Protein AF-A0A087TXA0-F1 (afdb_monomer_lite)

Sequence (246 aa):
MKVLKRVMVFAGYVLLCFERTVATDIPCPDNRTASCIQSLATFITLSKPPFVPEEELDRLCSEAEAGQSCSSDFLRYSSCITSEEKLRISLQISRSQALSQLLCKEGNYARDPNFRKEYLMYIPCLEKQLDKIRNCYLYSKMPEDPEFEVLRNFSGSNEQTYTAACCPVSKYISCSKDLIGSKCSGDSANIVYKVLMKASGRQLYDFCTDVDSTFPSVSTSCVSSAQHIVYSFAVIIALYFFTFLF

Secondary structure (DSSP, 8-state):
----S--SS-SSSSSS---S------PPPPGGGHHHHHHHHHHHHTTS-----HHHHHHHHHHHHHHHHHHHHHHHH-TTS-HHHHHHHHHHHHHHHHHHHHHT--GGG-SSTTHHHHHHHHHHHHGGGHHHHHHHHHHHT--SSHHHHHHHH-SS--HHHHHHHHHHHHHHHHHHHHHHHHHT-HHHHHHHHHHHHHHT-HHHHHHHHHHHHH-HHHHHHHHGGGTHHHHHHHHHHHHHHHHH--

pLDDT: mean 74.96, std 17.71, range [32.41, 95.0]

Organism: Stegodyphus mimosarum (NCBI:txid407821)

Foldseek 3Di:
DPDDDDDDPDPPPPPPPPDDDPPPPPPFDDPPCPVQVVLLVLLLVLLALDLDAPVSLVVSLVSNVSNLVSLVVCLVPPPPDDPLRSVLSVQSSQLSVLSSLQANDADPSHPDRCLNVLSNVQSVQVVVCVVVLVVQLVVLVPDPQLLSQLVVVPPDDDPVSLLVRQLSLVSSLVSQLVVCCVRGHNSVSVSSNSSSCSSNGPSSVVSNVVVCVVPVVSVVVSPCPVPVVVVVVVVVVVVVVVVVVD

Radius of gyration: 27.6 Å; chains: 1; bounding box: 50×65×108 Å

Structure (mmCIF, N/CA/C/O backbone):
data_AF-A0A087TXA0-F1
#
_entry.id   AF-A0A087TXA0-F1
#
loop_
_atom_site.group_PDB
_atom_site.id
_atom_site.type_symbol
_atom_site.label_atom_id
_atom_site.label_alt_id
_atom_site.label_comp_id
_atom_site.label_asym_id
_atom_site.label_entity_id
_atom_site.label_seq_id
_atom_site.pdbx_PDB_ins_code
_atom_site.Cartn_x
_atom_site.Cartn_y
_atom_site.Cartn_z
_atom_site.occupancy
_atom_site.B_iso_or_equiv
_atom_site.auth_seq_id
_atom_site.auth_comp_id
_atom_site.auth_asym_id
_atom_site.auth_atom_id
_atom_site.pdbx_PDB_model_num
ATOM 1 N N . MET A 1 1 ? 23.988 45.726 -61.871 1.00 39.62 1 MET A N 1
ATOM 2 C CA . MET A 1 1 ? 24.578 44.554 -62.560 1.00 39.62 1 MET A CA 1
ATOM 3 C C . MET A 1 1 ? 25.724 43.984 -61.735 1.00 39.62 1 MET A C 1
ATOM 5 O O . MET A 1 1 ? 26.832 44.486 -61.836 1.00 39.62 1 MET A O 1
ATOM 9 N N . LYS A 1 2 ? 25.447 42.989 -60.887 1.00 36.78 2 LYS A N 1
ATOM 10 C CA . LYS A 1 2 ? 26.423 42.048 -60.296 1.00 36.78 2 LYS A CA 1
ATOM 11 C C . LYS A 1 2 ? 25.625 40.893 -59.672 1.00 36.78 2 LYS A C 1
ATOM 13 O O . LYS A 1 2 ? 25.566 40.707 -58.467 1.00 36.78 2 LYS A O 1
ATOM 18 N N . VAL A 1 3 ? 24.931 40.178 -60.549 1.00 38.19 3 VAL A N 1
ATOM 19 C CA . VAL A 1 3 ? 24.359 38.844 -60.335 1.00 38.19 3 VAL A CA 1
ATOM 20 C C . VAL A 1 3 ? 24.915 38.016 -61.498 1.00 38.19 3 VAL A C 1
ATOM 22 O O . VAL A 1 3 ? 25.060 38.567 -62.585 1.00 38.19 3 VAL A O 1
ATOM 25 N N . LEU A 1 4 ? 25.246 36.746 -61.260 1.00 41.28 4 LEU A N 1
ATOM 26 C CA . LEU A 1 4 ? 26.041 35.821 -62.094 1.00 41.28 4 LEU A CA 1
ATOM 27 C C . LEU A 1 4 ? 27.559 35.840 -61.853 1.00 41.28 4 LEU A C 1
ATOM 29 O O . LEU A 1 4 ? 28.323 36.457 -62.589 1.00 41.28 4 LEU A O 1
ATOM 33 N N . LYS A 1 5 ? 27.987 35.063 -60.852 1.00 38.47 5 LYS A N 1
ATOM 34 C CA . LYS A 1 5 ? 29.040 34.028 -60.954 1.00 38.47 5 LYS A CA 1
ATOM 35 C C . LYS A 1 5 ? 29.332 33.501 -59.550 1.00 38.47 5 LYS A C 1
ATOM 37 O O . LYS A 1 5 ? 30.177 34.053 -58.858 1.00 38.47 5 LYS A O 1
ATOM 42 N N . ARG A 1 6 ? 28.577 32.483 -59.131 1.00 35.03 6 ARG A N 1
ATOM 43 C CA . ARG A 1 6 ? 28.880 31.513 -58.054 1.00 35.03 6 ARG A CA 1
ATOM 44 C C . ARG A 1 6 ? 27.715 30.517 -57.979 1.00 35.03 6 ARG A C 1
ATOM 46 O O . ARG A 1 6 ? 27.017 30.394 -56.985 1.00 35.03 6 ARG A O 1
ATOM 53 N N . VAL A 1 7 ? 27.459 29.875 -59.114 1.00 40.75 7 VAL A N 1
ATOM 54 C CA . VAL A 1 7 ? 26.697 28.629 -59.212 1.00 40.75 7 VAL A CA 1
ATOM 55 C C . VAL A 1 7 ? 27.700 27.637 -59.786 1.00 40.75 7 VAL A C 1
ATOM 57 O O . VAL A 1 7 ? 28.389 27.982 -60.744 1.00 40.75 7 VAL A O 1
ATOM 60 N N . MET A 1 8 ? 27.768 26.451 -59.186 1.00 40.34 8 MET A N 1
ATOM 61 C CA . MET A 1 8 ? 28.767 25.381 -59.340 1.00 40.34 8 MET A CA 1
ATOM 62 C C . MET A 1 8 ? 29.905 25.428 -58.317 1.00 40.34 8 MET A C 1
ATOM 64 O O . MET A 1 8 ? 30.538 26.453 -58.101 1.00 40.34 8 MET A O 1
ATOM 68 N N . VAL A 1 9 ? 30.156 24.250 -57.742 1.00 40.53 9 VAL A N 1
ATOM 69 C CA . VAL A 1 9 ? 31.042 23.930 -56.612 1.00 40.53 9 VAL A CA 1
ATOM 70 C C . VAL A 1 9 ? 30.416 24.188 -55.239 1.00 40.53 9 VAL A C 1
ATOM 72 O O . VAL A 1 9 ? 30.847 25.069 -54.521 1.00 40.53 9 VAL A O 1
ATOM 75 N N . PHE A 1 10 ? 29.381 23.419 -54.886 1.00 32.41 10 PHE A N 1
ATOM 76 C CA . PHE A 1 10 ? 29.253 22.764 -53.564 1.00 32.41 10 PHE A CA 1
ATOM 77 C C . PHE A 1 10 ? 28.184 21.645 -53.601 1.00 32.41 10 PHE A C 1
ATOM 79 O O . PHE A 1 10 ? 27.501 21.363 -52.626 1.00 32.41 10 PHE A O 1
ATOM 86 N N . ALA A 1 11 ? 28.051 20.961 -54.745 1.00 36.56 11 ALA A N 1
ATOM 87 C CA . ALA A 1 11 ? 27.206 19.772 -54.910 1.00 36.56 11 ALA A CA 1
ATOM 88 C C . ALA A 1 11 ? 27.979 18.475 -54.578 1.00 36.56 11 ALA A C 1
ATOM 90 O O . ALA A 1 11 ? 27.899 17.494 -55.306 1.00 36.56 11 ALA A O 1
ATOM 91 N N . GLY A 1 12 ? 28.786 18.487 -53.512 1.00 33.03 12 GLY A N 1
ATOM 92 C CA . GLY A 1 12 ? 29.733 17.401 -53.225 1.00 33.03 12 GLY A CA 1
ATOM 93 C C . GLY A 1 12 ? 30.130 17.249 -51.758 1.00 33.03 12 GLY A C 1
ATOM 94 O O . GLY A 1 12 ? 31.220 16.770 -51.489 1.00 33.03 12 GLY A O 1
ATOM 95 N N . TYR A 1 13 ? 29.278 17.670 -50.818 1.00 33.88 13 TYR A N 1
ATOM 96 C CA . TYR A 1 13 ? 29.516 17.517 -49.371 1.00 33.88 13 TYR A CA 1
ATOM 97 C C . TYR A 1 13 ? 28.270 17.039 -48.603 1.00 33.88 13 TYR A C 1
ATOM 99 O O . TYR A 1 13 ? 28.089 17.351 -47.433 1.00 33.88 13 TYR A O 1
ATOM 107 N N . VAL A 1 14 ? 27.392 16.272 -49.261 1.00 39.41 14 VAL A N 1
ATOM 108 C CA . VAL A 1 14 ? 26.195 15.674 -48.626 1.00 39.41 14 VAL A CA 1
ATOM 109 C C . VAL A 1 14 ? 26.219 14.137 -48.682 1.00 39.41 14 VAL A C 1
ATOM 111 O O . VAL A 1 14 ? 25.256 13.489 -48.303 1.00 39.41 14 VAL A O 1
ATOM 114 N N . LEU A 1 15 ? 27.324 13.512 -49.111 1.00 45.31 15 LEU A N 1
ATOM 115 C CA . LEU A 1 15 ? 27.331 12.067 -49.391 1.00 45.31 15 LEU A CA 1
ATOM 116 C C . LEU A 1 15 ? 28.359 11.201 -48.658 1.00 45.31 15 LEU A C 1
ATOM 118 O O . LEU A 1 15 ? 28.385 10.007 -48.918 1.00 45.31 15 LEU A O 1
ATOM 122 N N . LEU A 1 16 ? 29.150 11.714 -47.712 1.00 41.34 16 LEU A N 1
ATOM 123 C CA . LEU A 1 16 ? 30.094 10.868 -46.964 1.00 41.34 16 LEU A CA 1
ATOM 124 C C . LEU A 1 16 ? 30.264 11.327 -45.511 1.00 41.34 16 LEU A C 1
ATOM 126 O O . LEU A 1 16 ? 31.269 11.923 -45.155 1.00 41.34 16 LEU A O 1
ATOM 130 N N . CYS A 1 17 ? 29.255 11.025 -44.695 1.00 36.03 17 CYS A N 1
ATOM 131 C CA . CYS A 1 17 ? 29.393 10.620 -43.289 1.00 36.03 17 CYS A CA 1
ATOM 132 C C . CYS A 1 17 ? 28.228 9.666 -42.971 1.00 36.03 17 CYS A C 1
ATOM 134 O O . CYS A 1 17 ? 27.431 9.876 -42.063 1.00 36.03 17 CYS A O 1
ATOM 136 N N . PHE A 1 18 ? 28.093 8.635 -43.805 1.00 41.41 18 PHE A N 1
ATOM 137 C CA . PHE A 1 18 ? 27.296 7.451 -43.517 1.00 41.41 18 PHE A CA 1
ATOM 138 C C . PHE A 1 18 ? 28.267 6.425 -42.931 1.00 41.41 18 PHE A C 1
ATOM 140 O O . PHE A 1 18 ? 28.804 5.611 -43.664 1.00 41.41 18 PHE A O 1
ATOM 147 N N . GLU A 1 19 ? 28.568 6.529 -41.636 1.00 37.72 19 GLU A N 1
ATOM 148 C CA . GLU A 1 19 ? 28.995 5.390 -40.818 1.00 37.72 19 GLU A CA 1
ATOM 149 C C . GLU A 1 19 ? 28.996 5.753 -39.324 1.00 37.72 19 GLU A C 1
ATOM 151 O O . GLU A 1 19 ? 29.811 6.539 -38.856 1.00 37.72 19 GLU A O 1
ATOM 156 N N . ARG A 1 20 ? 28.062 5.106 -38.606 1.00 42.56 20 ARG A N 1
ATOM 157 C CA . ARG A 1 20 ? 28.076 4.756 -37.170 1.00 42.56 20 ARG A CA 1
ATOM 158 C C . ARG A 1 20 ? 28.229 5.946 -36.210 1.00 42.56 20 ARG A C 1
ATOM 160 O O . ARG A 1 20 ? 29.325 6.376 -35.900 1.00 42.56 20 ARG A O 1
ATOM 167 N N . THR A 1 21 ? 27.147 6.460 -35.638 1.00 37.53 21 THR A N 1
ATOM 168 C CA . THR A 1 21 ? 26.384 5.752 -34.601 1.00 37.53 21 THR A CA 1
ATOM 169 C C . THR A 1 21 ? 24.884 5.918 -34.809 1.00 37.53 21 THR A C 1
ATOM 171 O O . THR A 1 21 ? 24.283 6.897 -34.374 1.00 37.53 21 THR A O 1
ATOM 174 N N . VAL A 1 22 ? 24.262 4.915 -35.430 1.00 40.19 22 VAL A N 1
ATOM 175 C CA . VAL A 1 22 ? 22.845 4.647 -35.191 1.00 40.19 22 VAL A CA 1
ATOM 176 C C . VAL A 1 22 ? 22.780 4.183 -33.740 1.00 40.19 22 VAL A C 1
ATOM 178 O O . VAL A 1 22 ? 23.079 3.028 -33.439 1.00 40.19 22 VAL A O 1
ATOM 181 N N . ALA A 1 23 ? 22.466 5.105 -32.827 1.00 38.94 23 ALA A N 1
ATOM 182 C CA . ALA A 1 23 ? 21.704 4.719 -31.656 1.00 38.94 23 ALA A CA 1
ATOM 183 C C . ALA A 1 23 ? 20.501 3.982 -32.234 1.00 38.94 23 ALA A C 1
ATOM 185 O O . ALA A 1 23 ? 19.728 4.556 -32.999 1.00 38.94 23 ALA A O 1
ATOM 186 N N . THR A 1 24 ? 20.448 2.671 -32.030 1.00 38.09 24 THR A N 1
ATOM 187 C CA . THR A 1 24 ? 19.257 1.909 -32.354 1.00 38.09 24 THR A CA 1
ATOM 188 C C . THR A 1 24 ? 18.150 2.540 -31.527 1.00 38.09 24 THR A C 1
ATOM 190 O O . THR A 1 24 ? 18.086 2.299 -30.323 1.00 38.09 24 THR A O 1
ATOM 193 N N . ASP A 1 25 ? 17.337 3.393 -32.148 1.00 46.00 25 ASP A N 1
ATOM 194 C CA . ASP A 1 25 ? 15.991 3.681 -31.683 1.00 46.00 25 ASP A CA 1
ATOM 195 C C . ASP A 1 25 ? 15.318 2.317 -31.616 1.00 46.00 25 ASP A C 1
ATOM 197 O O . ASP A 1 25 ? 14.889 1.770 -32.631 1.00 46.00 25 ASP A O 1
ATOM 201 N N . ILE A 1 26 ? 15.354 1.689 -30.441 1.00 49.62 26 ILE A N 1
ATOM 202 C CA . ILE A 1 26 ? 14.584 0.484 -30.200 1.00 49.62 26 ILE A CA 1
ATOM 203 C C . ILE A 1 26 ? 13.146 0.989 -30.117 1.00 49.62 26 ILE A C 1
ATOM 205 O O . ILE A 1 26 ? 12.830 1.707 -29.165 1.00 49.62 26 ILE A O 1
ATOM 209 N N . PRO A 1 27 ? 12.285 0.702 -31.108 1.00 53.59 27 PRO A N 1
ATOM 210 C CA . PRO A 1 27 ? 10.928 1.200 -31.068 1.00 53.59 27 PRO A CA 1
ATOM 211 C C . PRO A 1 27 ? 10.236 0.573 -29.860 1.00 53.59 27 PRO A C 1
ATOM 213 O O . PRO A 1 27 ? 10.200 -0.650 -29.700 1.00 53.59 27 PRO A O 1
ATOM 216 N N . CYS A 1 28 ? 9.720 1.430 -28.986 1.00 59.78 28 CYS A N 1
ATOM 217 C CA . CYS A 1 28 ? 8.864 1.024 -27.882 1.00 59.78 28 CYS A CA 1
ATOM 218 C C . CYS A 1 28 ? 7.642 0.272 -28.426 1.00 59.78 28 CYS A C 1
ATOM 220 O O . CYS A 1 28 ? 7.290 0.470 -29.591 1.00 59.78 28 CYS A O 1
ATOM 222 N N . PRO A 1 29 ? 7.009 -0.602 -27.624 1.00 54.12 29 PRO A N 1
ATOM 223 C CA . PRO A 1 29 ? 5.991 -1.521 -28.115 1.00 54.12 29 PRO A CA 1
ATOM 224 C C . PRO A 1 29 ? 4.933 -0.849 -29.006 1.00 54.12 29 PRO A C 1
ATOM 226 O O . PRO A 1 29 ? 4.308 0.137 -28.621 1.00 54.12 29 PRO A O 1
ATOM 229 N N . ASP A 1 30 ? 4.766 -1.433 -30.196 1.00 58.69 30 ASP A N 1
ATOM 230 C CA . ASP A 1 30 ? 3.682 -1.233 -31.165 1.00 58.69 30 ASP A CA 1
ATOM 231 C C . ASP A 1 30 ? 2.296 -1.437 -30.503 1.00 58.69 30 ASP A C 1
ATOM 233 O O . ASP A 1 30 ? 2.181 -2.092 -29.468 1.00 58.69 30 ASP A O 1
ATOM 237 N N . ASN A 1 31 ? 1.233 -0.937 -31.141 1.00 52.12 31 ASN A N 1
ATOM 238 C CA . ASN A 1 31 ? -0.198 -0.923 -30.771 1.00 52.12 31 ASN A CA 1
ATOM 239 C C . ASN A 1 31 ? -0.787 -2.266 -30.245 1.00 52.12 31 ASN A C 1
ATOM 241 O O . ASN A 1 31 ? -1.909 -2.327 -29.750 1.00 52.12 31 ASN A O 1
ATOM 245 N N . ARG A 1 32 ? -0.040 -3.374 -30.296 1.00 52.25 32 ARG A N 1
ATOM 246 C CA . ARG A 1 32 ? -0.465 -4.721 -29.879 1.00 52.25 32 ARG A CA 1
ATOM 247 C C . ARG A 1 32 ? -0.661 -4.926 -28.372 1.00 52.25 32 ARG A C 1
ATOM 249 O O . ARG A 1 32 ? -1.111 -6.001 -27.988 1.00 52.25 32 ARG A O 1
ATOM 256 N N . THR A 1 33 ? -0.390 -3.940 -27.519 1.00 62.03 33 THR A N 1
ATOM 257 C CA . THR A 1 33 ? -0.561 -4.073 -26.058 1.00 62.03 33 THR A CA 1
ATOM 258 C C . THR A 1 33 ? -1.142 -2.833 -25.377 1.00 62.03 33 THR A C 1
ATOM 260 O O . THR A 1 33 ? -0.959 -2.656 -24.175 1.00 62.03 33 THR A O 1
ATOM 263 N N . ALA A 1 34 ? -1.902 -1.991 -26.088 1.00 70.12 34 ALA A N 1
ATOM 264 C CA . ALA A 1 34 ? -2.611 -0.869 -25.457 1.00 70.12 34 ALA A CA 1
ATOM 265 C C . ALA A 1 34 ? -3.530 -1.336 -24.307 1.00 70.12 34 ALA A C 1
ATOM 267 O O . ALA A 1 34 ? -3.512 -0.751 -23.226 1.00 70.12 34 ALA A O 1
ATOM 268 N N . SER A 1 35 ? -4.245 -2.452 -24.498 1.00 74.75 35 SER A N 1
ATOM 269 C CA . SER A 1 35 ? -5.069 -3.086 -23.459 1.00 74.75 35 SER A CA 1
ATOM 270 C C . SER A 1 35 ? -4.241 -3.632 -22.290 1.00 74.75 35 SER A C 1
ATOM 272 O O . SER A 1 35 ? -4.598 -3.422 -21.140 1.00 74.75 35 SER A O 1
ATOM 274 N N . CYS A 1 36 ? -3.098 -4.266 -22.563 1.00 80.56 36 CYS A N 1
ATOM 275 C CA . CYS A 1 36 ? -2.169 -4.765 -21.540 1.00 80.56 36 CYS A CA 1
ATOM 276 C C . CYS A 1 36 ? -1.652 -3.610 -20.665 1.00 80.56 36 CYS A C 1
ATOM 278 O O . CYS A 1 36 ? -1.729 -3.672 -19.440 1.00 80.56 36 CYS A O 1
ATOM 280 N N . ILE A 1 37 ? -1.176 -2.527 -21.290 1.00 79.44 37 ILE A N 1
ATOM 281 C CA . ILE A 1 37 ? -0.684 -1.331 -20.592 1.00 79.44 37 ILE A CA 1
ATOM 282 C C . ILE A 1 37 ? -1.809 -0.695 -19.771 1.00 79.44 37 ILE A C 1
ATOM 284 O O . ILE A 1 37 ? -1.577 -0.270 -18.642 1.00 79.44 37 ILE A O 1
ATOM 288 N N . GLN A 1 38 ? -3.033 -0.668 -20.298 1.00 84.69 38 GLN A N 1
ATOM 289 C CA . GLN A 1 38 ? -4.198 -0.147 -19.591 1.00 84.69 38 GLN A CA 1
ATOM 290 C C . GLN A 1 38 ? -4.576 -0.994 -18.365 1.00 84.69 38 GLN A C 1
ATOM 292 O O . GLN A 1 38 ? -4.786 -0.437 -17.283 1.00 84.69 38 GLN A O 1
ATOM 297 N N . SER A 1 39 ? -4.620 -2.322 -18.494 1.00 85.44 39 SER A N 1
ATOM 298 C CA . SER A 1 39 ? -4.858 -3.215 -17.355 1.00 85.44 39 SER A CA 1
ATOM 299 C C . SER A 1 39 ? -3.712 -3.132 -16.342 1.00 85.44 39 SER A C 1
ATOM 301 O O . SER A 1 39 ? -3.963 -3.114 -15.141 1.00 85.44 39 SER A O 1
ATOM 303 N N . LEU A 1 40 ? -2.457 -2.984 -16.786 1.00 86.12 40 LEU A N 1
ATOM 304 C CA . LEU A 1 40 ? -1.312 -2.752 -15.899 1.00 86.12 40 LEU A CA 1
ATOM 305 C C . LEU A 1 40 ? -1.424 -1.417 -15.151 1.00 86.12 40 LEU A C 1
ATOM 307 O O . LEU A 1 40 ? -1.183 -1.379 -13.949 1.00 86.12 40 LEU A O 1
ATOM 311 N N . ALA A 1 41 ? -1.818 -0.332 -15.819 1.00 86.50 41 ALA A N 1
ATOM 312 C CA . ALA A 1 41 ? -2.030 0.967 -15.179 1.00 86.50 41 ALA A CA 1
ATOM 313 C C . ALA A 1 41 ? -3.168 0.911 -14.145 1.00 86.50 41 ALA A C 1
ATOM 315 O O . ALA A 1 41 ? -3.042 1.436 -13.035 1.00 86.50 41 ALA A O 1
ATOM 316 N N . THR A 1 42 ? -4.258 0.213 -14.475 1.00 87.25 42 THR A N 1
ATOM 317 C CA . THR A 1 42 ? -5.365 -0.024 -13.538 1.00 87.25 42 THR A CA 1
ATOM 318 C C . THR A 1 42 ? -4.895 -0.847 -12.345 1.00 87.25 42 THR A C 1
ATOM 320 O O . THR A 1 42 ? -5.135 -0.468 -11.203 1.00 87.25 42 THR A O 1
ATOM 323 N N . PHE A 1 43 ? -4.134 -1.912 -12.587 1.00 88.12 43 PHE A N 1
ATOM 324 C CA . PHE A 1 43 ? -3.548 -2.723 -11.531 1.00 88.12 43 PHE A CA 1
ATOM 325 C C . PHE A 1 43 ? -2.612 -1.913 -10.630 1.00 88.12 43 PHE A C 1
ATOM 327 O O . PHE A 1 43 ? -2.746 -1.976 -9.416 1.00 88.12 43 PHE A O 1
ATOM 334 N N . ILE A 1 44 ? -1.740 -1.075 -11.198 1.00 87.56 44 ILE A N 1
ATOM 335 C CA . ILE A 1 44 ? -0.863 -0.164 -10.445 1.00 87.56 44 ILE A CA 1
ATOM 336 C C . ILE A 1 44 ? -1.664 0.804 -9.564 1.00 87.56 44 ILE A C 1
ATOM 338 O O . ILE A 1 44 ? -1.168 1.249 -8.530 1.00 87.56 44 ILE A O 1
ATOM 342 N N . THR A 1 45 ? -2.918 1.105 -9.902 1.00 87.56 45 THR A N 1
ATOM 343 C CA . THR A 1 45 ? -3.780 1.940 -9.052 1.00 87.56 45 THR A CA 1
ATOM 344 C C . THR A 1 45 ? -4.039 1.280 -7.692 1.00 87.56 45 THR A C 1
ATOM 346 O O . THR A 1 45 ? -4.104 1.987 -6.687 1.00 87.56 45 THR A O 1
ATOM 349 N N . LEU A 1 46 ? -4.050 -0.062 -7.621 1.00 86.56 46 LEU A N 1
ATOM 350 C CA . LEU A 1 46 ? -4.098 -0.813 -6.360 1.00 86.56 46 LEU A CA 1
ATOM 351 C C . LEU A 1 46 ? -2.826 -0.678 -5.517 1.00 86.56 46 LEU A C 1
ATOM 353 O O . LEU A 1 46 ? -2.835 -1.151 -4.393 1.00 86.56 46 LEU A O 1
ATOM 357 N N . SER A 1 47 ? -1.737 -0.064 -5.994 1.00 82.19 47 SER A N 1
ATOM 358 C CA . SER A 1 47 ? -0.561 0.214 -5.148 1.00 82.19 47 SER A CA 1
ATOM 359 C C . SER A 1 47 ? -0.820 1.301 -4.103 1.00 82.19 47 SER A C 1
ATOM 361 O O . SER A 1 47 ? -0.118 1.367 -3.093 1.00 82.19 47 SER A O 1
ATOM 363 N N . LYS A 1 48 ? -1.825 2.153 -4.333 1.00 83.94 48 LYS A N 1
ATOM 364 C CA . LYS A 1 48 ? -2.274 3.175 -3.384 1.00 83.94 48 LYS A CA 1
ATOM 365 C C . LYS A 1 48 ? -3.347 2.570 -2.480 1.00 83.94 48 LYS A C 1
ATOM 367 O O . LYS A 1 48 ? -4.096 1.733 -2.973 1.00 83.94 48 LYS A O 1
ATOM 372 N N . PRO A 1 49 ? -3.469 2.988 -1.203 1.00 79.94 49 PRO A N 1
ATOM 373 C CA . PRO A 1 49 ? -4.540 2.521 -0.325 1.00 79.94 49 PRO A CA 1
ATOM 374 C C . PRO A 1 49 ? -5.907 2.758 -0.983 1.00 79.94 49 PRO A C 1
ATOM 376 O O . PRO A 1 49 ? -6.331 3.915 -1.079 1.00 79.94 49 PRO A O 1
ATOM 379 N N . PRO A 1 50 ? -6.597 1.710 -1.462 1.00 76.31 50 PRO A N 1
ATOM 380 C CA . PRO A 1 50 ? -7.888 1.890 -2.085 1.00 76.31 50 PRO A CA 1
ATOM 381 C C . PRO A 1 50 ? -8.873 1.886 -0.925 1.00 76.31 50 PRO A C 1
ATOM 383 O O . PRO A 1 50 ? -9.125 0.846 -0.332 1.00 76.31 50 PRO A O 1
ATOM 386 N N . PHE A 1 51 ? -9.348 3.048 -0.501 1.00 87.56 51 PHE A N 1
ATOM 387 C CA . PHE A 1 51 ? -10.462 3.164 0.441 1.00 87.56 51 PHE A CA 1
ATOM 388 C C . PHE A 1 51 ? -11.700 3.525 -0.379 1.00 87.56 51 PHE A C 1
ATOM 390 O O . PHE A 1 51 ? -12.127 4.675 -0.385 1.00 87.56 51 PHE A O 1
ATOM 397 N N . VAL A 1 52 ? -12.171 2.549 -1.154 1.00 89.69 52 VAL A N 1
ATOM 398 C CA . VAL A 1 52 ? -13.157 2.704 -2.228 1.00 89.69 52 VAL A CA 1
ATOM 399 C C . VAL A 1 52 ? -14.356 1.778 -1.987 1.00 89.69 52 VAL A C 1
ATOM 401 O O . VAL A 1 52 ? -14.202 0.750 -1.319 1.00 89.69 52 VAL A O 1
ATOM 404 N N . PRO A 1 53 ? -15.551 2.112 -2.502 1.00 90.12 53 PRO A N 1
ATOM 405 C CA . PRO A 1 53 ? -16.732 1.263 -2.371 1.00 90.12 53 PRO A CA 1
ATOM 406 C C . PRO A 1 53 ? -16.587 -0.062 -3.129 1.00 90.12 53 PRO A C 1
ATOM 408 O O . PRO A 1 53 ? -15.700 -0.232 -3.965 1.00 90.12 53 PRO A O 1
ATOM 411 N N . GLU A 1 54 ? -17.495 -1.001 -2.847 1.00 90.69 54 GLU A N 1
ATOM 412 C CA . GLU A 1 54 ? -17.490 -2.357 -3.416 1.00 90.69 54 GLU A CA 1
ATOM 413 C C . GLU A 1 54 ? -17.450 -2.366 -4.947 1.00 90.69 54 GLU A C 1
ATOM 415 O O . GLU A 1 54 ? -16.615 -3.060 -5.516 1.00 90.69 54 GLU A O 1
ATOM 420 N N . GLU A 1 55 ? -18.266 -1.534 -5.600 1.00 91.38 55 GLU A N 1
ATOM 421 C CA . GLU A 1 55 ? -18.322 -1.428 -7.064 1.00 91.38 55 GLU A CA 1
ATOM 422 C C . GLU A 1 55 ? -16.966 -1.036 -7.674 1.00 91.38 55 GLU A C 1
ATOM 424 O O . GLU A 1 55 ? -16.508 -1.623 -8.658 1.00 91.38 55 GLU A O 1
ATOM 429 N N . GLU A 1 56 ? -16.289 -0.051 -7.080 1.00 89.88 56 GLU A N 1
ATOM 430 C CA . GLU A 1 56 ? -14.975 0.371 -7.556 1.00 89.88 56 GLU A CA 1
ATOM 431 C C . GLU A 1 56 ? -13.909 -0.684 -7.244 1.00 89.88 56 GLU A C 1
ATOM 433 O O . GLU A 1 56 ? -13.030 -0.932 -8.076 1.00 89.88 56 GLU A O 1
ATOM 438 N N . LEU A 1 57 ? -14.004 -1.345 -6.087 1.00 90.50 57 LEU A N 1
ATOM 439 C CA . LEU A 1 57 ? -13.112 -2.441 -5.733 1.00 90.50 57 LEU A CA 1
ATOM 440 C C . LEU A 1 57 ? -13.255 -3.619 -6.707 1.00 90.50 57 LEU A C 1
ATOM 442 O O . LEU A 1 57 ? -12.240 -4.134 -7.167 1.00 90.50 57 LEU A O 1
ATOM 446 N N . ASP A 1 58 ? -14.478 -4.005 -7.075 1.00 91.00 58 ASP A N 1
ATOM 447 C CA . ASP A 1 58 ? -14.746 -5.061 -8.057 1.00 91.00 58 ASP A CA 1
ATOM 448 C C . ASP A 1 58 ? -14.096 -4.759 -9.404 1.00 91.00 58 ASP A C 1
ATOM 450 O O . ASP A 1 58 ? -13.409 -5.615 -9.965 1.00 91.00 58 ASP A O 1
ATOM 454 N N . ARG A 1 59 ? -14.234 -3.519 -9.887 1.00 88.69 59 ARG A N 1
ATOM 455 C CA . ARG A 1 59 ? -13.590 -3.066 -11.127 1.00 88.69 59 ARG A CA 1
ATOM 456 C C . ARG A 1 59 ? -12.064 -3.150 -11.050 1.00 88.69 59 ARG A C 1
ATOM 458 O O . ARG A 1 59 ? -11.411 -3.548 -12.014 1.00 88.69 59 ARG A O 1
ATOM 465 N N . LEU A 1 60 ? -11.472 -2.758 -9.921 1.00 89.25 60 LEU A N 1
ATOM 466 C CA . LEU A 1 60 ? -10.024 -2.867 -9.721 1.00 89.25 60 LEU A CA 1
ATOM 467 C C . LEU A 1 60 ? -9.578 -4.334 -9.667 1.00 89.25 60 LEU A C 1
ATOM 469 O O . LEU A 1 60 ? -8.538 -4.682 -10.224 1.00 89.25 60 LEU A O 1
ATOM 473 N N . CYS A 1 61 ? -10.367 -5.196 -9.027 1.00 89.94 61 CYS A N 1
ATOM 474 C CA . CYS A 1 61 ? -10.074 -6.615 -8.886 1.00 89.94 61 CYS A CA 1
ATOM 475 C C . CYS A 1 61 ? -10.225 -7.395 -10.199 1.00 89.94 61 CYS A C 1
ATOM 477 O O . CYS A 1 61 ? -9.396 -8.265 -10.467 1.00 89.94 61 CYS A O 1
ATOM 479 N N . SER A 1 62 ? -11.205 -7.066 -11.048 1.00 88.69 62 SER A N 1
ATOM 480 C CA . SER A 1 62 ? -11.375 -7.713 -12.357 1.00 88.69 62 SER A CA 1
ATOM 481 C C . SER A 1 62 ? -10.201 -7.439 -13.298 1.00 88.69 62 SER A C 1
ATOM 483 O O . SER A 1 62 ? -9.778 -8.314 -14.049 1.00 88.69 62 SER A O 1
ATOM 485 N N . GLU A 1 63 ? -9.637 -6.233 -13.230 1.00 83.12 63 GLU A N 1
ATOM 486 C CA . GLU A 1 63 ? -8.481 -5.827 -14.037 1.00 83.12 63 GLU A CA 1
ATOM 487 C C . GLU A 1 63 ? -7.144 -6.290 -13.437 1.00 83.12 63 GLU A C 1
ATOM 489 O O . GLU A 1 63 ? -6.124 -6.328 -14.131 1.00 83.12 63 GLU A O 1
ATOM 494 N N . ALA A 1 64 ? -7.127 -6.669 -12.154 1.00 85.44 64 ALA A N 1
ATOM 495 C CA . ALA A 1 64 ? -5.897 -6.999 -11.444 1.00 85.44 64 ALA A CA 1
ATOM 496 C C . ALA A 1 64 ? -5.185 -8.228 -12.022 1.00 85.44 64 ALA A C 1
ATOM 498 O O . ALA A 1 64 ? -3.962 -8.219 -12.136 1.00 85.44 64 ALA A O 1
ATOM 499 N N . GLU A 1 65 ? -5.916 -9.272 -12.421 1.00 83.62 65 GLU A N 1
ATOM 500 C CA . GLU A 1 65 ? -5.308 -10.501 -12.953 1.00 83.62 65 GLU A CA 1
ATOM 501 C C . GLU A 1 65 ? -4.694 -10.288 -14.345 1.00 83.62 65 GLU A C 1
ATOM 503 O O . GLU A 1 65 ? -3.575 -10.742 -14.620 1.00 83.62 65 GLU A O 1
ATOM 508 N N . ALA A 1 66 ? -5.387 -9.532 -15.203 1.00 85.88 66 ALA A N 1
ATOM 509 C CA . ALA A 1 66 ? -4.887 -9.140 -16.518 1.00 85.88 66 ALA A CA 1
ATOM 510 C C . ALA A 1 66 ? -3.667 -8.212 -16.394 1.00 85.88 66 ALA A C 1
ATOM 512 O O . ALA A 1 66 ? -2.637 -8.448 -17.031 1.00 85.88 66 ALA A O 1
ATOM 513 N N . GLY A 1 67 ? -3.736 -7.204 -15.519 1.00 87.31 67 GLY A N 1
ATOM 514 C CA . GLY A 1 67 ? -2.624 -6.291 -15.254 1.00 87.31 67 GLY A CA 1
ATOM 515 C C . GLY A 1 67 ? -1.417 -6.984 -14.620 1.00 87.31 67 GLY A C 1
ATOM 516 O O . GLY A 1 67 ? -0.279 -6.729 -15.018 1.00 87.31 67 GLY A O 1
ATOM 517 N N . GLN A 1 68 ? -1.641 -7.924 -13.698 1.00 86.50 68 GLN A N 1
ATOM 518 C CA . GLN A 1 68 ? -0.576 -8.732 -13.108 1.00 86.50 68 GLN A CA 1
ATOM 519 C C . GLN A 1 68 ? 0.117 -9.599 -14.164 1.00 86.50 68 GLN A C 1
ATOM 521 O O . GLN A 1 68 ? 1.347 -9.643 -14.190 1.00 86.50 68 GLN A O 1
ATOM 526 N N . SER A 1 69 ? -0.640 -10.236 -15.058 1.00 86.31 69 SER A N 1
ATOM 527 C CA . SER A 1 69 ? -0.076 -11.024 -16.163 1.00 86.31 69 SER A CA 1
ATOM 528 C C . SER A 1 69 ? 0.712 -10.142 -17.139 1.00 86.31 69 SER A C 1
ATOM 530 O O . SER A 1 69 ? 1.790 -10.520 -17.590 1.00 86.31 69 SER A O 1
ATOM 532 N N . CYS A 1 70 ? 0.233 -8.919 -17.393 1.00 85.75 70 CYS A N 1
ATOM 533 C CA . CYS A 1 70 ? 0.936 -7.940 -18.222 1.00 85.75 70 CYS A CA 1
ATOM 534 C C . CYS A 1 70 ? 2.262 -7.464 -17.601 1.00 85.75 70 CYS A C 1
ATOM 536 O O . CYS A 1 70 ? 3.224 -7.169 -18.312 1.00 85.75 70 CYS A O 1
ATOM 538 N N . SER A 1 71 ? 2.333 -7.390 -16.268 1.00 84.06 71 SER A N 1
ATOM 539 C CA . SER A 1 71 ? 3.462 -6.795 -15.546 1.00 84.06 71 SER A CA 1
ATOM 540 C C . SER A 1 71 ? 4.813 -7.457 -15.857 1.00 84.06 71 SER A C 1
ATOM 542 O O . SER A 1 71 ? 5.815 -6.760 -16.047 1.00 84.06 71 SER A O 1
ATOM 544 N N . SER A 1 72 ? 4.848 -8.789 -15.985 1.00 76.56 72 SER A N 1
ATOM 545 C CA . SER A 1 72 ? 6.070 -9.534 -16.308 1.00 76.56 72 SER A CA 1
ATOM 546 C C . SER A 1 72 ? 6.557 -9.265 -17.727 1.00 76.56 72 SER A C 1
ATOM 548 O O . SER A 1 72 ? 7.761 -9.138 -17.948 1.00 76.56 72 SER A O 1
ATOM 550 N N . ASP A 1 73 ? 5.636 -9.137 -18.682 1.00 75.25 73 ASP A N 1
ATOM 551 C CA . ASP A 1 73 ? 5.977 -8.836 -20.071 1.00 75.25 73 ASP A CA 1
ATOM 552 C C . ASP A 1 73 ? 6.433 -7.387 -20.221 1.00 75.25 73 ASP A C 1
ATOM 554 O O . ASP A 1 73 ? 7.453 -7.125 -20.862 1.00 75.25 73 ASP A O 1
ATOM 558 N N . PHE A 1 74 ? 5.754 -6.456 -19.549 1.00 78.19 74 PHE A N 1
ATOM 559 C CA . PHE A 1 74 ? 6.132 -5.048 -19.536 1.00 78.19 74 PHE A CA 1
ATOM 560 C C . PHE A 1 74 ? 7.565 -4.848 -19.021 1.00 78.19 74 PHE A C 1
ATOM 562 O O . PHE A 1 74 ? 8.378 -4.206 -19.687 1.00 78.19 74 PHE A O 1
ATOM 569 N N . LEU A 1 75 ? 7.918 -5.441 -17.875 1.00 77.31 75 LEU A N 1
ATOM 570 C CA . LEU A 1 75 ? 9.265 -5.321 -17.301 1.00 77.31 75 LEU A CA 1
ATOM 571 C C . LEU A 1 75 ? 10.337 -6.080 -18.102 1.00 77.31 75 LEU A C 1
ATOM 573 O O . LEU A 1 75 ? 11.519 -5.728 -18.035 1.00 77.31 75 LEU A O 1
ATOM 577 N N . ARG A 1 76 ? 9.962 -7.131 -18.838 1.00 73.62 76 ARG A N 1
ATOM 578 C CA . ARG A 1 76 ? 10.888 -7.936 -19.650 1.00 73.62 76 ARG A CA 1
ATOM 579 C C . ARG A 1 76 ? 11.224 -7.282 -20.990 1.00 73.62 76 ARG A C 1
ATOM 581 O O . ARG A 1 76 ? 12.367 -7.392 -21.424 1.00 73.62 76 ARG A O 1
ATOM 588 N N . TYR A 1 77 ? 10.262 -6.612 -21.626 1.00 65.50 77 TYR A N 1
ATOM 589 C CA . TYR A 1 77 ? 10.375 -6.175 -23.024 1.00 65.50 77 TYR A CA 1
ATOM 590 C C . TYR A 1 77 ? 10.461 -4.662 -23.238 1.00 65.50 77 TYR A C 1
ATOM 592 O O . TYR A 1 77 ? 10.652 -4.221 -24.369 1.00 65.50 77 TYR A O 1
ATOM 600 N N . SER A 1 78 ? 10.363 -3.847 -22.188 1.00 64.56 78 SER A N 1
ATOM 601 C CA . SER A 1 78 ? 10.561 -2.402 -22.314 1.00 64.56 78 SER A CA 1
ATOM 602 C C . SER A 1 78 ? 12.046 -2.040 -22.222 1.00 64.56 78 SER A C 1
ATOM 604 O O . SER A 1 78 ? 12.570 -1.651 -21.186 1.00 64.56 78 SER A O 1
ATOM 606 N N . SER A 1 79 ? 12.746 -2.097 -23.353 1.00 67.25 79 SER A N 1
ATOM 607 C CA . SER A 1 79 ? 14.045 -1.419 -23.524 1.00 67.25 79 SER A CA 1
ATOM 608 C C . SER A 1 79 ? 13.930 0.116 -23.520 1.00 67.25 79 SER A C 1
ATOM 610 O O . SER A 1 79 ? 14.933 0.805 -23.666 1.00 67.25 79 SER A O 1
ATOM 612 N N . CYS A 1 80 ? 12.709 0.641 -23.374 1.00 71.12 80 CYS A N 1
ATOM 613 C CA . CYS A 1 80 ? 12.368 2.062 -23.406 1.00 71.12 80 CYS A CA 1
ATOM 614 C C . CYS A 1 80 ? 12.219 2.728 -22.039 1.00 71.12 80 CYS A C 1
ATOM 616 O O . CYS A 1 80 ? 11.932 3.919 -21.985 1.00 71.12 80 CYS A O 1
ATOM 618 N N . ILE A 1 81 ? 12.357 1.976 -20.951 1.00 77.06 81 ILE A N 1
ATOM 619 C CA . ILE A 1 81 ? 12.329 2.538 -19.603 1.00 77.06 81 ILE A CA 1
ATOM 620 C C . ILE A 1 81 ? 13.732 2.483 -19.017 1.00 77.06 81 ILE A C 1
ATOM 622 O O . ILE A 1 81 ? 14.473 1.515 -19.207 1.00 77.06 81 ILE A O 1
ATOM 626 N N . THR A 1 82 ? 14.106 3.535 -18.303 1.00 84.56 82 THR A N 1
ATOM 627 C CA . THR A 1 82 ? 15.369 3.578 -17.571 1.00 84.56 82 THR A CA 1
ATOM 628 C C . THR A 1 82 ? 15.373 2.542 -16.446 1.00 84.56 82 THR A C 1
ATOM 630 O O . THR A 1 82 ? 14.327 2.088 -15.974 1.00 84.56 82 THR A O 1
ATOM 633 N N . SER A 1 83 ? 16.562 2.180 -15.957 1.00 84.69 83 SER A N 1
ATOM 634 C CA . SER A 1 83 ? 16.693 1.295 -14.792 1.00 84.69 83 SER A CA 1
ATOM 635 C C . SER A 1 83 ? 15.961 1.840 -13.560 1.00 84.69 83 SER A C 1
ATOM 637 O O . SER A 1 83 ? 15.416 1.064 -12.777 1.00 84.69 83 SER A O 1
ATOM 639 N N . GLU A 1 84 ? 15.924 3.166 -13.404 1.00 85.88 84 GLU A N 1
ATOM 640 C CA . GLU A 1 84 ? 15.212 3.832 -12.314 1.00 85.88 84 GLU A CA 1
ATOM 641 C C . GLU A 1 84 ? 13.693 3.662 -12.435 1.00 85.88 84 GLU A C 1
ATOM 643 O O . GLU A 1 84 ? 13.037 3.221 -11.490 1.00 85.88 84 GLU A O 1
ATOM 648 N N . GLU A 1 85 ? 13.130 3.960 -13.607 1.00 85.25 85 GLU A N 1
ATOM 649 C CA . GLU A 1 85 ? 11.696 3.798 -13.871 1.00 85.25 85 GLU A CA 1
ATOM 650 C C . GLU A 1 85 ? 11.275 2.336 -13.744 1.00 85.25 85 GLU A C 1
ATOM 652 O O . GLU A 1 85 ? 10.247 2.031 -13.138 1.00 85.25 85 GLU A O 1
ATOM 657 N N . LYS A 1 86 ? 12.108 1.414 -14.236 1.00 86.12 86 LYS A N 1
ATOM 658 C CA . LYS A 1 86 ? 11.895 -0.025 -14.080 1.00 86.12 86 LYS A CA 1
ATOM 659 C C . LYS A 1 86 ? 11.815 -0.430 -12.612 1.00 86.12 86 LYS A C 1
ATOM 661 O O . LYS A 1 86 ? 10.950 -1.234 -12.260 1.00 86.12 86 LYS A O 1
ATOM 666 N N . LEU A 1 87 ? 12.677 0.125 -11.757 1.00 86.56 87 LEU A N 1
ATOM 667 C CA . LEU A 1 87 ? 12.627 -0.120 -10.318 1.00 86.56 87 LEU A CA 1
ATOM 668 C C . LEU A 1 87 ? 11.326 0.424 -9.714 1.00 86.56 87 LEU A C 1
ATOM 670 O O . LEU A 1 87 ? 10.602 -0.349 -9.094 1.00 86.56 87 LEU A O 1
ATOM 674 N N . ARG A 1 88 ? 10.972 1.696 -9.952 1.00 87.62 88 ARG A N 1
ATOM 675 C CA . ARG A 1 88 ? 9.722 2.291 -9.429 1.00 87.62 88 ARG A CA 1
ATOM 676 C C . ARG A 1 88 ? 8.481 1.495 -9.834 1.00 87.62 88 ARG A C 1
ATOM 678 O O . ARG A 1 88 ? 7.658 1.152 -8.986 1.00 87.62 88 ARG A O 1
ATOM 685 N N . ILE A 1 89 ? 8.378 1.132 -11.112 1.00 87.31 89 ILE A N 1
ATOM 686 C CA . ILE A 1 89 ? 7.254 0.344 -11.634 1.00 87.31 89 ILE A CA 1
ATOM 687 C C . ILE A 1 89 ? 7.232 -1.050 -10.993 1.00 87.31 89 ILE A C 1
ATOM 689 O O . ILE A 1 89 ? 6.169 -1.525 -10.599 1.00 87.31 89 ILE A O 1
ATOM 693 N N . SER A 1 90 ? 8.392 -1.688 -10.802 1.00 88.50 90 SER A N 1
ATOM 694 C CA . SER A 1 90 ? 8.480 -2.986 -10.114 1.00 88.50 90 SER A CA 1
ATOM 695 C C . SER A 1 90 ? 7.976 -2.915 -8.667 1.00 88.50 90 SER A C 1
ATOM 697 O O . SER A 1 90 ? 7.265 -3.816 -8.218 1.00 88.50 90 SER A O 1
ATOM 699 N N . LEU A 1 91 ? 8.283 -1.834 -7.944 1.00 88.88 91 LEU A N 1
ATOM 700 C CA . LEU A 1 91 ? 7.795 -1.611 -6.577 1.00 88.88 91 LEU A CA 1
ATOM 701 C C . LEU A 1 91 ? 6.283 -1.358 -6.545 1.00 88.88 91 LEU A C 1
ATOM 703 O O . LEU A 1 91 ? 5.570 -1.887 -5.693 1.00 88.88 91 LEU A O 1
ATOM 707 N N . GLN A 1 92 ? 5.752 -0.594 -7.501 1.00 89.81 92 GLN A N 1
ATOM 708 C CA . GLN A 1 92 ? 4.306 -0.402 -7.646 1.00 89.81 92 GLN A CA 1
ATOM 709 C C . GLN A 1 92 ? 3.577 -1.713 -7.969 1.00 89.81 92 GLN A C 1
ATOM 711 O O . GLN A 1 92 ? 2.541 -1.998 -7.367 1.00 89.81 92 GLN A O 1
ATOM 716 N N . ILE A 1 93 ? 4.131 -2.546 -8.854 1.00 89.62 93 ILE A N 1
ATOM 717 C CA . ILE A 1 93 ? 3.610 -3.889 -9.149 1.00 89.62 93 ILE A CA 1
ATOM 718 C C . ILE A 1 93 ? 3.605 -4.745 -7.877 1.00 89.62 93 ILE A C 1
ATOM 720 O O . ILE A 1 93 ? 2.578 -5.338 -7.556 1.00 89.62 93 ILE A O 1
ATOM 724 N N . SER A 1 94 ? 4.707 -4.764 -7.118 1.00 89.62 94 SER A N 1
ATOM 725 C CA . SER A 1 94 ? 4.823 -5.501 -5.848 1.00 89.62 94 SER A CA 1
ATOM 726 C C . SER A 1 94 ? 3.731 -5.097 -4.844 1.00 89.62 94 SER A C 1
ATOM 728 O O . SER A 1 94 ? 3.010 -5.949 -4.316 1.00 89.62 94 SER A O 1
ATOM 730 N N . ARG A 1 95 ? 3.535 -3.788 -4.635 1.00 89.94 95 ARG A N 1
ATOM 731 C CA . ARG A 1 95 ? 2.475 -3.245 -3.766 1.00 89.94 95 ARG A CA 1
ATOM 732 C C . ARG A 1 95 ? 1.074 -3.620 -4.243 1.00 89.94 95 ARG A C 1
ATOM 734 O O . ARG A 1 95 ? 0.250 -4.068 -3.447 1.00 89.94 95 ARG A O 1
ATOM 741 N N . SER A 1 96 ? 0.828 -3.501 -5.545 1.00 91.31 96 SER A N 1
ATOM 742 C CA . SER A 1 96 ? -0.459 -3.842 -6.163 1.00 91.31 96 SER A CA 1
ATOM 743 C C . SER A 1 96 ? -0.782 -5.326 -6.013 1.00 91.31 96 SER A C 1
ATOM 745 O O . SER A 1 96 ? -1.911 -5.681 -5.691 1.00 91.31 96 SER A O 1
ATOM 747 N N . GLN A 1 97 ? 0.213 -6.207 -6.160 1.00 90.12 97 GLN A N 1
ATOM 748 C CA . GLN A 1 97 ? 0.056 -7.644 -5.914 1.00 90.12 97 GLN A CA 1
ATOM 749 C C . GLN A 1 97 ? -0.301 -7.917 -4.453 1.00 90.12 97 GLN A C 1
ATOM 751 O O . GLN A 1 97 ? -1.198 -8.712 -4.176 1.00 90.12 97 GLN A O 1
ATOM 756 N N . ALA A 1 98 ? 0.367 -7.246 -3.513 1.00 89.12 98 ALA A N 1
ATOM 757 C CA . ALA A 1 98 ? 0.105 -7.420 -2.091 1.00 89.12 98 ALA A CA 1
ATOM 758 C C . ALA A 1 98 ? -1.308 -6.960 -1.692 1.00 89.12 98 ALA A C 1
ATOM 760 O O . ALA A 1 98 ? -1.965 -7.636 -0.897 1.00 89.12 98 ALA A O 1
ATOM 761 N N . LEU A 1 99 ? -1.784 -5.844 -2.253 1.00 90.12 99 LEU A N 1
ATOM 762 C CA . LEU A 1 99 ? -3.137 -5.336 -2.017 1.00 90.12 99 LEU A CA 1
ATOM 763 C C . LEU A 1 99 ? -4.204 -6.149 -2.756 1.00 90.12 99 LEU A C 1
ATOM 765 O O . LEU A 1 99 ? -5.235 -6.452 -2.165 1.00 90.12 99 LEU A O 1
ATOM 769 N N . SER A 1 100 ? -3.937 -6.610 -3.978 1.00 90.75 100 SER A N 1
ATOM 770 C CA . SER A 1 100 ? -4.824 -7.529 -4.702 1.00 90.75 100 SER A CA 1
ATOM 771 C C . SER A 1 100 ? -4.999 -8.859 -3.958 1.00 90.75 100 SER A C 1
ATOM 773 O O . SER A 1 100 ? -6.120 -9.328 -3.786 1.00 90.75 100 SER A O 1
ATOM 775 N N . GLN A 1 101 ? -3.923 -9.441 -3.416 1.00 88.62 101 GLN A N 1
ATOM 776 C CA . GLN A 1 101 ? -4.019 -10.648 -2.583 1.00 88.62 101 GLN A CA 1
ATOM 777 C C . GLN A 1 101 ? -4.842 -10.438 -1.306 1.00 88.62 101 GLN A C 1
ATOM 779 O O . GLN A 1 101 ? -5.436 -11.391 -0.807 1.00 88.62 101 GLN A O 1
ATOM 784 N N . LEU A 1 102 ? -4.838 -9.219 -0.764 1.00 89.38 102 LEU A N 1
ATOM 785 C CA . LEU A 1 102 ? -5.558 -8.872 0.457 1.00 89.38 102 LEU A CA 1
ATOM 786 C C . LEU A 1 102 ? -7.043 -8.573 0.195 1.00 89.38 102 LEU A C 1
ATOM 788 O O . LEU A 1 102 ? -7.883 -8.948 1.005 1.00 89.38 102 LEU A O 1
ATOM 792 N N . LEU A 1 103 ? -7.353 -7.884 -0.905 1.00 90.25 103 LEU A N 1
ATOM 793 C CA . LEU A 1 103 ? -8.678 -7.311 -1.162 1.00 90.25 103 LEU A CA 1
ATOM 794 C C . LEU A 1 103 ? -9.495 -8.066 -2.216 1.00 90.25 103 LEU A C 1
ATOM 796 O O . LEU A 1 103 ? -10.718 -8.031 -2.150 1.00 90.25 103 LEU A O 1
ATOM 800 N N . CYS A 1 104 ? -8.843 -8.726 -3.176 1.00 89.56 104 CYS A N 1
ATOM 801 C CA . CYS A 1 104 ? -9.502 -9.313 -4.350 1.00 89.56 104 CYS A CA 1
ATOM 802 C C . CYS A 1 104 ? -9.606 -10.838 -4.314 1.00 89.56 104 CYS A C 1
ATOM 804 O O . CYS A 1 104 ? -10.359 -11.420 -5.090 1.00 89.56 104 CYS A O 1
ATOM 806 N N . LYS A 1 105 ? -8.813 -11.516 -3.477 1.00 84.88 105 LYS A N 1
ATOM 807 C CA . LYS A 1 105 ? -8.879 -12.976 -3.354 1.00 84.88 105 LYS A CA 1
ATOM 808 C C . LYS A 1 105 ? -9.934 -13.354 -2.319 1.00 84.88 105 LYS A C 1
ATOM 810 O O . LYS A 1 105 ? -9.954 -12.804 -1.223 1.00 84.88 105 LYS A O 1
ATOM 815 N N . GLU A 1 106 ? -10.775 -14.322 -2.672 1.00 75.75 106 GLU A N 1
ATOM 816 C CA . GLU A 1 106 ? -11.884 -14.819 -1.852 1.00 75.75 106 GLU A CA 1
ATOM 817 C C . GLU A 1 106 ? -11.778 -16.336 -1.623 1.00 75.75 106 GLU A C 1
ATOM 819 O O . GLU A 1 106 ? -11.029 -17.049 -2.303 1.00 75.75 106 GLU A O 1
ATOM 824 N N . GLY A 1 107 ? -12.533 -16.843 -0.644 1.00 69.31 107 GLY A N 1
ATOM 825 C CA . GLY A 1 107 ? -12.609 -18.273 -0.338 1.00 69.31 107 GLY A CA 1
ATOM 826 C C . GLY A 1 107 ? -11.257 -18.884 0.050 1.00 69.31 107 GLY A C 1
ATOM 827 O O . GLY A 1 107 ? -10.442 -18.254 0.716 1.00 69.31 107 GLY A O 1
ATOM 828 N N . ASN A 1 108 ? -10.999 -20.120 -0.388 1.00 67.62 108 ASN A N 1
ATOM 829 C CA . ASN A 1 108 ? -9.778 -20.868 -0.042 1.00 67.62 108 ASN A CA 1
ATOM 830 C C . ASN A 1 108 ? -8.488 -20.292 -0.658 1.00 67.62 108 ASN A C 1
ATOM 832 O O . ASN A 1 108 ? -7.395 -20.744 -0.323 1.00 67.62 108 ASN A O 1
ATOM 836 N N . TYR A 1 109 ? -8.603 -19.324 -1.570 1.00 66.00 109 TYR A N 1
ATOM 837 C CA . TYR A 1 109 ? -7.463 -18.645 -2.190 1.00 66.00 109 TYR A CA 1
ATOM 838 C C . TYR A 1 109 ? -7.073 -17.360 -1.449 1.00 66.00 109 TYR A C 1
ATOM 840 O O . TYR A 1 109 ? -5.996 -16.811 -1.690 1.00 66.00 109 TYR A O 1
ATOM 848 N N . ALA A 1 110 ? -7.933 -16.877 -0.549 1.00 73.19 110 ALA A N 1
ATOM 849 C CA . ALA A 1 110 ? -7.661 -15.724 0.290 1.00 73.19 110 ALA A CA 1
ATOM 850 C C . ALA A 1 110 ? -6.789 -16.124 1.483 1.00 73.19 110 ALA A C 1
ATOM 852 O O . ALA A 1 110 ? -7.057 -17.109 2.169 1.00 73.19 110 ALA A O 1
ATOM 853 N N . ARG A 1 111 ? -5.769 -15.315 1.788 1.00 74.69 111 ARG A N 1
ATOM 854 C CA . ARG A 1 111 ? -4.993 -15.485 3.030 1.00 74.69 111 ARG A CA 1
ATOM 855 C C . ARG A 1 111 ? -5.834 -15.152 4.272 1.00 74.69 111 ARG A C 1
ATOM 857 O O . ARG A 1 111 ? -5.576 -15.682 5.345 1.00 74.69 111 ARG A O 1
ATOM 864 N N . ASP A 1 112 ? -6.814 -14.268 4.106 1.00 82.12 112 ASP A N 1
ATOM 865 C CA . ASP A 1 112 ? -7.781 -13.852 5.119 1.00 82.12 112 ASP A CA 1
ATOM 866 C C . ASP A 1 112 ? -9.167 -13.771 4.442 1.00 82.12 112 ASP A C 1
ATOM 868 O O . ASP A 1 112 ? -9.489 -12.753 3.826 1.00 82.12 112 ASP A O 1
ATOM 872 N N . PRO A 1 113 ? -9.966 -14.856 4.463 1.00 80.50 113 PRO A N 1
ATOM 873 C CA . PRO A 1 113 ? -11.200 -14.960 3.678 1.00 80.50 113 PRO A CA 1
ATOM 874 C C . PRO A 1 113 ? -12.302 -13.990 4.115 1.00 80.50 113 PRO A C 1
ATOM 876 O O . PRO A 1 113 ? -13.250 -13.777 3.363 1.00 80.50 113 PRO A O 1
ATOM 879 N N . ASN A 1 114 ? -12.185 -13.385 5.302 1.00 85.94 114 ASN A N 1
ATOM 880 C CA . ASN A 1 114 ? -13.148 -12.406 5.805 1.00 85.94 114 ASN A CA 1
ATOM 881 C C . ASN A 1 114 ? -12.686 -10.959 5.610 1.00 85.94 114 ASN A C 1
ATOM 883 O O . ASN A 1 114 ? -13.501 -10.048 5.764 1.00 85.94 114 ASN A O 1
ATOM 887 N N . PHE A 1 115 ? -11.422 -10.730 5.230 1.00 89.19 115 PHE A N 1
ATOM 888 C CA . PHE A 1 115 ? -10.857 -9.383 5.184 1.00 89.19 115 PHE A CA 1
ATOM 889 C C . PHE A 1 115 ? -11.645 -8.448 4.274 1.00 89.19 115 PHE A C 1
ATOM 891 O O . PHE A 1 115 ? -11.951 -7.328 4.6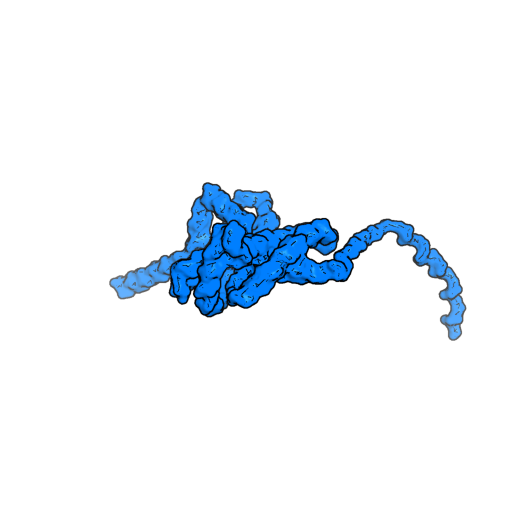70 1.00 89.19 115 PHE A O 1
ATOM 898 N N . ARG A 1 116 ? -12.015 -8.907 3.073 1.00 89.62 116 ARG A N 1
ATOM 899 C CA . ARG A 1 116 ? -12.799 -8.101 2.130 1.00 89.62 116 ARG A CA 1
ATOM 900 C C . ARG A 1 116 ? -14.138 -7.673 2.734 1.00 89.62 116 ARG A C 1
ATOM 902 O O . ARG A 1 116 ? -14.506 -6.506 2.648 1.00 89.62 116 ARG A O 1
ATOM 909 N N . LYS A 1 117 ? -14.840 -8.596 3.393 1.00 89.88 117 LYS A N 1
ATOM 910 C CA . LYS A 1 117 ? -16.125 -8.320 4.046 1.00 89.88 117 LYS A CA 1
ATOM 911 C C . LYS A 1 117 ? -15.977 -7.297 5.175 1.00 89.88 117 LYS A C 1
ATOM 913 O O . LYS A 1 117 ? -16.766 -6.360 5.255 1.00 89.88 117 LYS A O 1
ATOM 918 N N . GLU A 1 118 ? -14.970 -7.462 6.030 1.00 90.88 118 GLU A N 1
ATOM 919 C CA . GLU A 1 118 ? -14.672 -6.513 7.110 1.00 90.88 118 GLU A CA 1
ATOM 920 C C . GLU A 1 118 ? -14.277 -5.142 6.555 1.00 90.88 118 GLU A C 1
ATOM 922 O O . GLU A 1 118 ? -14.775 -4.118 7.012 1.00 90.88 118 GLU A O 1
ATOM 927 N N . TYR A 1 119 ? -13.428 -5.117 5.528 1.00 91.69 119 TYR A N 1
ATOM 928 C CA . TYR A 1 119 ? -13.048 -3.902 4.822 1.00 91.69 119 TYR A CA 1
ATOM 929 C C . TYR A 1 119 ? -14.291 -3.149 4.332 1.00 91.69 119 TYR A C 1
ATOM 931 O O . TYR A 1 119 ? -14.487 -1.998 4.726 1.00 91.69 119 TYR A O 1
ATOM 939 N N . LEU A 1 120 ? -15.172 -3.814 3.575 1.00 93.06 120 LEU A N 1
ATOM 940 C CA . LEU A 1 120 ? -16.384 -3.211 3.011 1.00 93.06 120 LEU A CA 1
ATOM 941 C C . LEU A 1 120 ? -17.347 -2.704 4.090 1.00 93.06 120 LEU A C 1
ATOM 943 O O . LEU A 1 120 ? -17.949 -1.645 3.924 1.00 93.06 120 LEU A O 1
ATOM 947 N N . MET A 1 121 ? -17.440 -3.399 5.228 1.00 93.62 121 MET A N 1
ATOM 948 C CA . MET A 1 121 ? -18.253 -2.964 6.368 1.00 93.62 121 MET A CA 1
ATOM 949 C C . MET A 1 121 ? -17.843 -1.578 6.889 1.00 93.62 121 MET A C 1
ATOM 951 O O . MET A 1 121 ? -18.700 -0.805 7.323 1.00 93.62 121 MET A O 1
ATOM 955 N N . TYR A 1 122 ? -16.550 -1.244 6.849 1.00 93.50 122 TYR A N 1
ATOM 956 C CA . TYR A 1 122 ? -16.041 0.016 7.390 1.00 93.50 122 TYR A CA 1
ATOM 957 C C . TYR A 1 122 ? -15.868 1.128 6.350 1.00 93.50 122 TYR A C 1
ATOM 959 O O . TYR A 1 122 ? -15.706 2.286 6.752 1.00 93.50 122 TYR A O 1
ATOM 967 N N . ILE A 1 123 ? -15.965 0.833 5.048 1.00 93.88 123 ILE A N 1
ATOM 968 C CA . ILE A 1 123 ? -15.796 1.832 3.978 1.00 93.88 123 ILE A CA 1
ATOM 969 C C . ILE A 1 123 ? -16.661 3.085 4.162 1.00 93.88 123 ILE A C 1
ATOM 971 O O . ILE A 1 123 ? -16.083 4.174 4.156 1.00 93.88 123 ILE A O 1
ATOM 975 N N . PRO A 1 124 ? -17.972 2.996 4.470 1.00 93.69 124 PRO A N 1
ATOM 976 C CA . PRO A 1 124 ? -18.804 4.191 4.643 1.00 93.69 124 PRO A CA 1
ATOM 977 C C . PRO A 1 124 ? -18.316 5.150 5.742 1.00 93.69 124 PRO A C 1
ATOM 979 O O . PRO A 1 124 ? -18.633 6.344 5.735 1.00 93.69 124 PRO A O 1
ATOM 982 N N . CYS A 1 125 ? -17.574 4.642 6.733 1.00 94.44 125 CYS A N 1
ATOM 983 C CA . CYS A 1 125 ? -16.931 5.487 7.732 1.00 94.44 125 CYS A CA 1
ATOM 984 C C . CYS A 1 125 ? -15.575 6.015 7.253 1.00 94.44 125 CYS A C 1
ATOM 986 O O . CYS A 1 125 ? -15.302 7.205 7.426 1.00 94.44 125 CYS A O 1
ATOM 988 N N . LEU A 1 126 ? -14.748 5.156 6.644 1.00 92.31 126 LEU A N 1
ATOM 989 C CA . LEU A 1 126 ? -13.422 5.518 6.133 1.00 92.31 126 LEU A CA 1
ATOM 990 C C . LEU A 1 126 ? -13.496 6.635 5.088 1.00 92.31 126 LEU A C 1
ATOM 992 O O . LEU A 1 126 ? -12.710 7.578 5.168 1.00 92.31 126 LEU A O 1
ATOM 996 N N . GLU A 1 127 ? -14.485 6.595 4.192 1.00 92.19 127 GLU A N 1
ATOM 997 C CA . GLU A 1 127 ? -14.737 7.631 3.179 1.00 92.19 127 GLU A CA 1
ATOM 998 C C . GLU A 1 127 ? -14.867 9.027 3.803 1.00 92.19 127 GLU A C 1
ATOM 1000 O O . GLU A 1 127 ? -14.256 9.995 3.350 1.00 92.19 127 GLU A O 1
ATOM 1005 N N . LYS A 1 128 ? -15.576 9.129 4.933 1.00 94.12 128 LYS A N 1
ATOM 1006 C CA . LYS A 1 128 ? -15.765 10.393 5.667 1.00 94.12 128 LYS A CA 1
ATOM 1007 C C . LYS A 1 128 ? -14.487 10.898 6.339 1.00 94.12 128 LYS A C 1
ATOM 1009 O O . LYS A 1 128 ? -14.460 12.029 6.828 1.00 94.12 128 LYS A O 1
ATOM 1014 N N . GLN A 1 129 ? -13.455 10.062 6.439 1.00 94.88 129 GLN A N 1
ATOM 1015 C CA . GLN A 1 129 ? -12.184 10.401 7.074 1.00 94.88 129 GLN A CA 1
ATOM 1016 C C . GLN A 1 129 ? -11.021 10.518 6.076 1.00 94.88 129 GLN A C 1
ATOM 1018 O O . GLN A 1 129 ? -9.914 10.820 6.519 1.00 94.88 129 GLN A O 1
ATOM 1023 N N . LEU A 1 130 ? -11.232 10.345 4.763 1.00 91.12 130 LEU A N 1
ATOM 1024 C CA . LEU A 1 130 ? -10.145 10.348 3.768 1.00 91.12 130 LEU A CA 1
ATOM 1025 C C . LEU A 1 130 ? -9.305 11.624 3.788 1.00 91.12 130 LEU A C 1
ATOM 1027 O O . LEU A 1 130 ? -8.079 11.545 3.762 1.00 91.12 130 LEU A O 1
ATOM 1031 N N . ASP A 1 131 ? -9.929 12.795 3.917 1.00 93.81 131 ASP A N 1
ATOM 1032 C CA . ASP A 1 131 ? -9.186 14.057 4.013 1.00 93.81 131 ASP A CA 1
ATOM 1033 C C . ASP A 1 131 ? -8.326 14.128 5.283 1.00 93.81 131 ASP A C 1
ATOM 1035 O O . ASP A 1 131 ? -7.222 14.669 5.274 1.00 93.81 131 ASP A O 1
ATOM 1039 N N . LYS A 1 132 ? -8.783 13.524 6.384 1.00 94.38 132 LYS A N 1
ATOM 1040 C CA . LYS A 1 132 ? -8.013 13.467 7.633 1.00 94.38 132 LYS A CA 1
ATOM 1041 C C . LYS A 1 132 ? -6.892 12.429 7.564 1.00 94.38 132 LYS A C 1
ATOM 1043 O O . LYS A 1 132 ? -5.807 12.695 8.070 1.00 94.38 132 LYS A O 1
ATOM 1048 N N . ILE A 1 133 ? -7.113 11.297 6.894 1.00 91.44 133 ILE A N 1
ATOM 1049 C CA . ILE A 1 133 ? -6.048 10.335 6.571 1.00 91.44 133 ILE A CA 1
ATOM 1050 C C . ILE A 1 133 ? -4.994 11.012 5.679 1.00 91.44 133 ILE A C 1
ATOM 1052 O O . ILE A 1 133 ? -3.796 10.890 5.934 1.00 91.44 133 ILE A O 1
ATOM 1056 N N . ARG A 1 134 ? -5.408 11.820 4.692 1.00 91.88 134 ARG A N 1
ATOM 1057 C CA . ARG A 1 134 ? -4.488 12.630 3.877 1.00 91.88 134 ARG A CA 1
ATOM 1058 C C . ARG A 1 134 ? -3.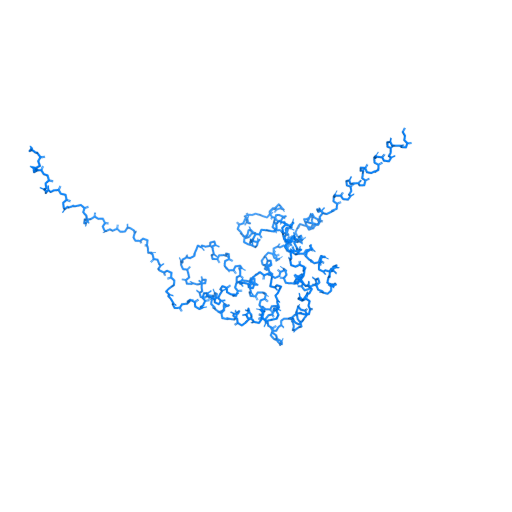691 13.619 4.735 1.00 91.88 134 ARG A C 1
ATOM 1060 O O . ARG A 1 134 ? -2.494 13.782 4.515 1.00 91.88 134 ARG A O 1
ATOM 1067 N N . ASN A 1 135 ? -4.300 14.226 5.752 1.00 94.00 135 ASN A N 1
ATOM 1068 C CA . ASN A 1 135 ? -3.563 15.071 6.695 1.00 94.00 135 ASN A CA 1
ATOM 1069 C C . ASN A 1 135 ? -2.511 14.282 7.487 1.00 94.00 135 ASN A C 1
ATOM 1071 O O . ASN A 1 135 ? -1.424 14.810 7.706 1.00 94.00 135 ASN A O 1
ATOM 1075 N N . CYS A 1 136 ? -2.776 13.024 7.860 1.00 93.25 136 CYS A N 1
ATOM 1076 C CA . CYS A 1 136 ? -1.757 12.154 8.457 1.00 93.25 136 CYS A CA 1
ATOM 1077 C C . CYS A 1 136 ? -0.575 11.927 7.504 1.00 93.25 136 CYS A C 1
ATOM 1079 O O . CYS A 1 136 ? 0.574 11.997 7.939 1.00 93.25 136 CYS A O 1
ATOM 1081 N N . TYR A 1 137 ? -0.837 11.710 6.211 1.00 90.81 137 TYR A N 1
ATOM 1082 C CA . TYR A 1 137 ? 0.210 11.576 5.193 1.00 90.81 137 TYR A CA 1
ATOM 1083 C C . TYR A 1 137 ? 1.085 12.839 5.132 1.00 90.81 137 TYR A C 1
ATOM 1085 O O . TYR A 1 137 ? 2.303 12.763 5.294 1.00 90.81 137 TYR A O 1
ATOM 1093 N N . LEU A 1 138 ? 0.463 14.017 5.018 1.00 91.62 138 LEU A N 1
ATOM 1094 C CA . LEU A 1 138 ? 1.173 15.302 4.972 1.00 91.62 138 LEU A CA 1
ATOM 1095 C C . LEU A 1 138 ? 1.960 15.581 6.262 1.00 91.62 138 LEU A C 1
ATOM 1097 O O . LEU A 1 138 ? 3.131 15.952 6.210 1.00 91.62 138 LEU A O 1
ATOM 1101 N N . TYR A 1 139 ? 1.339 15.361 7.423 1.00 90.31 139 TYR A N 1
ATOM 1102 C CA . TYR A 1 139 ? 1.959 15.561 8.735 1.00 90.31 139 TYR A CA 1
ATOM 1103 C C . TYR A 1 139 ? 3.177 14.657 8.943 1.00 90.31 139 TYR A C 1
ATOM 1105 O O . TYR A 1 139 ? 4.195 15.083 9.491 1.00 90.31 139 TYR A O 1
ATOM 1113 N N . SER A 1 140 ? 3.087 13.411 8.479 1.00 87.88 140 SER A N 1
ATOM 1114 C CA . SER A 1 140 ? 4.162 12.433 8.609 1.00 87.88 140 SER A CA 1
ATOM 1115 C C . SER A 1 140 ? 5.381 12.729 7.732 1.00 87.88 140 SER A C 1
ATOM 1117 O O . SER A 1 140 ? 6.441 12.157 7.979 1.00 87.88 140 SER A O 1
ATOM 1119 N N . LYS A 1 141 ? 5.247 13.641 6.753 1.00 89.69 141 LYS A N 1
ATOM 1120 C CA . LYS A 1 141 ? 6.249 13.916 5.713 1.00 89.69 141 LYS A CA 1
ATOM 1121 C C . LYS A 1 141 ? 6.613 12.656 4.921 1.00 89.69 141 LYS A C 1
ATOM 1123 O O . LYS A 1 141 ? 7.779 12.443 4.602 1.00 89.69 141 LYS A O 1
ATOM 1128 N N . MET A 1 142 ? 5.620 11.807 4.651 1.00 84.25 142 MET A N 1
ATOM 1129 C CA . MET A 1 142 ? 5.818 10.599 3.859 1.00 84.25 142 MET A CA 1
ATOM 1130 C C . MET A 1 142 ? 6.225 10.995 2.431 1.00 84.25 142 MET A C 1
ATOM 1132 O O . MET A 1 142 ? 5.530 11.806 1.807 1.00 84.25 142 MET A O 1
ATOM 1136 N N . PRO A 1 143 ? 7.347 10.472 1.916 1.00 83.06 143 PRO A N 1
ATOM 1137 C CA . PRO A 1 143 ? 7.719 10.693 0.527 1.00 83.06 143 PRO A CA 1
ATOM 1138 C C . PRO A 1 143 ? 6.733 9.990 -0.409 1.00 83.06 143 PRO A C 1
ATOM 1140 O O . PRO A 1 143 ? 6.055 9.041 -0.017 1.00 83.06 143 PRO A O 1
ATOM 1143 N N . GLU A 1 144 ? 6.663 10.456 -1.655 1.00 81.00 144 GLU A N 1
ATOM 1144 C CA . GLU A 1 144 ? 5.750 9.908 -2.668 1.00 81.00 144 GLU A CA 1
ATOM 1145 C C . GLU A 1 144 ? 6.027 8.427 -2.964 1.00 81.00 144 GLU A C 1
ATOM 1147 O O . GLU A 1 144 ? 5.093 7.644 -3.150 1.00 81.00 144 GLU A O 1
ATOM 1152 N N . ASP A 1 145 ? 7.303 8.031 -2.958 1.00 80.25 145 ASP A N 1
ATOM 1153 C CA . ASP A 1 145 ? 7.718 6.648 -3.169 1.00 80.25 145 ASP A CA 1
ATOM 1154 C C . ASP A 1 145 ? 8.739 6.208 -2.099 1.00 80.25 145 ASP A C 1
ATOM 1156 O O . ASP A 1 145 ? 9.946 6.179 -2.353 1.00 80.25 145 ASP A O 1
ATOM 1160 N N . PRO A 1 146 ? 8.277 5.905 -0.868 1.00 78.44 146 PRO A N 1
ATOM 1161 C CA . PRO A 1 146 ? 9.157 5.677 0.278 1.00 78.44 146 PRO A CA 1
ATOM 1162 C C . PRO A 1 146 ? 10.069 4.477 0.064 1.00 78.44 146 PRO A C 1
ATOM 1164 O O . PRO A 1 146 ? 11.263 4.550 0.325 1.00 78.44 146 PRO A O 1
ATOM 1167 N N . GLU A 1 147 ? 9.530 3.387 -0.474 1.00 82.38 147 GLU A N 1
ATOM 1168 C CA . GLU A 1 147 ? 10.293 2.176 -0.759 1.00 82.38 147 GLU A CA 1
ATOM 1169 C C . GLU A 1 147 ? 11.403 2.430 -1.788 1.00 82.38 147 GLU A C 1
ATOM 1171 O O . GLU A 1 147 ? 12.525 1.951 -1.626 1.00 82.38 147 GLU A O 1
ATOM 1176 N N . PHE A 1 148 ? 11.125 3.242 -2.811 1.00 84.50 148 PHE A N 1
ATOM 1177 C CA . PHE A 1 148 ? 12.124 3.634 -3.800 1.00 84.50 148 PHE A CA 1
ATOM 1178 C C . PHE A 1 148 ? 13.228 4.509 -3.189 1.00 84.50 148 PHE A C 1
ATOM 1180 O O . PHE A 1 148 ? 14.409 4.277 -3.449 1.00 84.50 148 PHE A O 1
ATOM 1187 N N . GLU A 1 149 ? 12.871 5.491 -2.356 1.00 79.25 149 GLU A N 1
ATOM 1188 C CA . GLU A 1 149 ? 13.853 6.343 -1.679 1.00 79.25 149 GLU A CA 1
ATOM 1189 C C . GLU A 1 149 ? 14.768 5.550 -0.750 1.00 79.25 149 GLU A C 1
ATOM 1191 O O . GLU A 1 149 ? 15.978 5.792 -0.747 1.00 79.25 149 GLU A O 1
ATOM 1196 N N . VAL A 1 150 ? 14.215 4.579 -0.014 1.00 77.06 150 VAL A N 1
ATOM 1197 C CA . VAL A 1 150 ? 15.014 3.657 0.798 1.00 77.06 150 VAL A CA 1
ATOM 1198 C C . VAL A 1 150 ? 15.988 2.899 -0.085 1.00 77.06 150 VAL A C 1
ATOM 1200 O O . VAL A 1 150 ? 17.189 2.995 0.134 1.00 77.06 150 VAL A O 1
ATOM 1203 N N . LEU A 1 151 ? 15.502 2.209 -1.118 1.00 78.44 151 LEU A N 1
ATOM 1204 C CA . LEU A 1 151 ? 16.342 1.355 -1.960 1.00 78.44 151 LEU A CA 1
ATOM 1205 C C . LEU A 1 151 ? 17.423 2.129 -2.726 1.00 78.44 151 LEU A C 1
ATOM 1207 O O . LEU A 1 151 ? 18.516 1.605 -2.930 1.00 78.44 151 LEU A O 1
ATOM 1211 N N . ARG A 1 152 ? 17.144 3.369 -3.144 1.00 76.44 152 ARG A N 1
ATOM 1212 C CA . ARG A 1 152 ? 18.097 4.196 -3.897 1.00 76.44 152 ARG A CA 1
ATOM 1213 C C . ARG A 1 152 ? 19.157 4.842 -3.005 1.00 76.44 152 ARG A C 1
ATOM 1215 O O . ARG A 1 152 ? 20.309 4.955 -3.413 1.00 76.44 152 ARG A O 1
ATOM 1222 N N . ASN A 1 153 ? 18.766 5.323 -1.824 1.00 67.50 153 ASN A N 1
ATOM 1223 C CA . ASN A 1 153 ? 19.658 6.082 -0.942 1.00 67.50 153 ASN A CA 1
ATOM 1224 C C . ASN A 1 153 ? 20.431 5.183 0.039 1.00 67.50 153 ASN A C 1
ATOM 1226 O O . ASN A 1 153 ? 21.342 5.667 0.712 1.00 67.50 153 ASN A O 1
ATOM 1230 N N . PHE A 1 154 ? 20.112 3.886 0.115 1.00 66.12 154 PHE A N 1
ATOM 1231 C CA . PHE A 1 154 ? 20.843 2.945 0.959 1.00 66.12 154 PHE A CA 1
ATOM 1232 C C . PHE A 1 154 ? 22.191 2.549 0.349 1.00 66.12 154 PHE A C 1
ATOM 1234 O O . PHE A 1 154 ? 22.326 1.546 -0.345 1.00 66.12 154 PHE A O 1
ATOM 1241 N N . SER A 1 155 ? 23.221 3.335 0.650 1.00 55.31 155 SER A N 1
ATOM 1242 C CA . SER A 1 155 ? 24.627 2.965 0.434 1.00 55.31 155 SER A CA 1
ATOM 1243 C C . SER A 1 155 ? 25.386 2.698 1.743 1.00 55.31 155 SER A C 1
ATOM 1245 O O . SER A 1 155 ? 26.575 2.386 1.710 1.00 55.31 155 SER A O 1
ATOM 1247 N N . GLY A 1 156 ? 24.712 2.766 2.899 1.00 57.00 156 GLY A N 1
ATOM 1248 C CA . GLY A 1 156 ? 25.305 2.479 4.205 1.00 57.00 156 GLY A CA 1
ATOM 1249 C C . GLY A 1 156 ? 24.285 2.462 5.347 1.00 57.00 156 GLY A C 1
ATOM 1250 O O . GLY A 1 156 ? 23.346 3.254 5.378 1.00 57.00 156 GLY A O 1
ATOM 1251 N N . SER A 1 157 ? 24.481 1.552 6.302 1.00 61.38 157 SER A N 1
ATOM 1252 C CA . SER A 1 157 ? 23.624 1.340 7.474 1.00 61.38 157 SER A CA 1
ATOM 1253 C C . SER A 1 157 ? 23.898 2.369 8.578 1.00 61.38 157 SER A C 1
ATOM 1255 O O . SER A 1 157 ? 24.458 2.030 9.622 1.00 61.38 157 SER A O 1
ATOM 1257 N N . ASN A 1 158 ? 23.552 3.638 8.354 1.00 68.19 158 ASN A N 1
ATOM 1258 C CA . ASN A 1 158 ? 23.567 4.628 9.431 1.00 68.19 158 ASN A CA 1
ATOM 1259 C C . ASN A 1 158 ? 22.150 4.880 9.980 1.00 68.19 158 ASN A C 1
ATOM 1261 O O . ASN A 1 158 ? 21.148 4.821 9.265 1.00 68.19 158 ASN A O 1
ATOM 1265 N N . GLU A 1 159 ? 22.081 5.160 11.280 1.00 71.44 159 GLU A N 1
ATOM 1266 C CA . GLU A 1 159 ? 20.844 5.396 12.038 1.00 71.44 159 GLU A CA 1
ATOM 1267 C C . GLU A 1 159 ? 19.968 6.507 11.419 1.00 71.44 159 GLU A C 1
ATOM 1269 O O . GLU A 1 159 ? 18.737 6.456 11.448 1.00 71.44 159 GLU A O 1
ATOM 1274 N N . GLN A 1 160 ? 20.608 7.500 10.797 1.00 73.75 160 GLN A N 1
ATOM 1275 C CA . GLN A 1 160 ? 19.956 8.652 10.173 1.00 73.75 160 GLN A CA 1
ATOM 1276 C C . GLN A 1 160 ? 19.175 8.271 8.911 1.00 73.75 160 GLN A C 1
ATOM 1278 O O . GLN A 1 160 ? 18.044 8.724 8.741 1.00 73.75 160 GLN A O 1
ATOM 1283 N N . THR A 1 161 ? 19.738 7.414 8.054 1.00 73.62 161 THR A N 1
ATOM 1284 C CA . THR A 1 161 ? 19.058 6.945 6.834 1.00 73.62 161 THR A CA 1
ATOM 1285 C C . THR A 1 161 ? 17.842 6.099 7.199 1.00 73.62 161 THR A C 1
ATOM 1287 O O . THR A 1 161 ? 16.783 6.248 6.596 1.00 73.62 161 THR A O 1
ATOM 1290 N N . TYR A 1 162 ? 17.950 5.282 8.249 1.00 74.75 162 TYR A N 1
ATOM 1291 C CA . TYR A 1 162 ? 16.812 4.538 8.783 1.00 74.75 162 TYR A CA 1
ATOM 1292 C C . TYR A 1 162 ? 15.719 5.455 9.348 1.00 74.75 162 TYR A C 1
ATOM 1294 O O . TYR A 1 162 ? 14.549 5.316 8.996 1.00 74.75 162 TYR A O 1
ATOM 1302 N N . THR A 1 163 ? 16.095 6.422 10.189 1.00 76.56 163 THR A N 1
ATOM 1303 C CA . THR A 1 163 ? 15.150 7.388 10.770 1.00 76.56 163 THR A CA 1
ATOM 1304 C C . THR A 1 163 ? 14.393 8.136 9.669 1.00 76.56 163 THR A C 1
ATOM 1306 O O . THR A 1 163 ? 13.173 8.283 9.739 1.00 76.56 163 THR A O 1
ATOM 1309 N N . ALA A 1 164 ? 15.107 8.575 8.628 1.00 78.31 164 ALA A N 1
ATOM 1310 C CA . ALA A 1 164 ? 14.522 9.267 7.485 1.00 78.31 164 ALA A CA 1
ATOM 1311 C C . ALA A 1 164 ? 13.559 8.375 6.682 1.00 78.31 164 ALA A C 1
ATOM 1313 O O . ALA A 1 164 ? 12.523 8.853 6.232 1.00 78.31 164 ALA A O 1
ATOM 1314 N N . ALA A 1 165 ? 13.875 7.088 6.545 1.00 78.44 165 ALA A N 1
ATOM 1315 C CA . ALA A 1 165 ? 13.085 6.105 5.813 1.00 78.44 165 ALA A CA 1
ATOM 1316 C C . ALA A 1 165 ? 11.818 5.645 6.558 1.00 78.44 165 ALA A C 1
ATOM 1318 O O . ALA A 1 165 ? 10.710 5.669 6.021 1.00 78.44 165 ALA A O 1
ATOM 1319 N N . CYS A 1 166 ? 11.979 5.207 7.806 1.00 81.94 166 CYS A N 1
ATOM 1320 C CA . CYS A 1 166 ? 10.967 4.433 8.520 1.00 81.94 166 CYS A CA 1
ATOM 1321 C C . CYS A 1 166 ? 10.075 5.282 9.426 1.00 81.94 166 CYS A C 1
ATOM 1323 O O . CYS A 1 166 ? 8.894 4.963 9.592 1.00 81.94 166 CYS A O 1
ATOM 1325 N N . CYS A 1 167 ? 10.578 6.391 9.982 1.00 85.94 167 CYS A N 1
ATOM 1326 C CA . CYS A 1 167 ? 9.755 7.224 10.856 1.00 85.94 167 CYS A CA 1
ATOM 1327 C C . CYS A 1 167 ? 8.572 7.889 10.137 1.00 85.94 167 CYS A C 1
ATOM 1329 O O . CYS A 1 167 ? 7.491 7.899 10.730 1.00 85.94 167 CYS A O 1
ATOM 1331 N N . PRO A 1 168 ? 8.695 8.424 8.904 1.00 87.88 168 PRO A N 1
ATOM 1332 C CA . PRO A 1 168 ? 7.537 8.965 8.191 1.00 87.88 168 PRO A CA 1
ATOM 1333 C C . PRO A 1 168 ? 6.434 7.922 8.000 1.00 87.88 168 PRO A C 1
ATOM 1335 O O . PRO A 1 168 ? 5.269 8.182 8.290 1.00 87.88 168 PRO A O 1
ATOM 1338 N N . VAL A 1 169 ? 6.800 6.700 7.611 1.00 86.06 169 VAL A N 1
ATOM 1339 C CA . VAL A 1 169 ? 5.837 5.612 7.387 1.00 86.06 169 VAL A CA 1
ATOM 1340 C C . VAL A 1 169 ? 5.176 5.177 8.689 1.00 86.06 169 VAL A C 1
ATOM 1342 O O . VAL A 1 169 ? 3.951 5.105 8.762 1.00 86.06 169 VAL A O 1
ATOM 1345 N N . SER A 1 170 ? 5.963 4.978 9.748 1.00 85.81 170 SER A N 1
ATOM 1346 C CA . SER A 1 170 ? 5.438 4.645 11.075 1.00 85.81 170 SER A CA 1
ATOM 1347 C C . SER A 1 170 ? 4.469 5.720 11.591 1.00 85.81 170 SER A C 1
ATOM 1349 O O . SER A 1 170 ? 3.355 5.406 12.019 1.00 85.81 170 SER A O 1
ATOM 1351 N N . LYS A 1 171 ? 4.825 7.007 11.454 1.00 89.25 171 LYS A N 1
ATOM 1352 C CA . LYS A 1 171 ? 3.960 8.137 11.833 1.00 89.25 171 LYS A CA 1
ATOM 1353 C C . LYS A 1 171 ? 2.670 8.179 11.024 1.00 89.25 171 LYS A C 1
ATOM 1355 O O . LYS A 1 171 ? 1.609 8.391 11.607 1.00 89.25 171 LYS A O 1
ATOM 1360 N N . TYR A 1 172 ? 2.745 7.980 9.708 1.00 90.31 172 TYR A N 1
ATOM 1361 C CA . TYR A 1 172 ? 1.566 7.954 8.845 1.00 90.31 172 TYR A CA 1
ATOM 1362 C C . TYR A 1 172 ? 0.584 6.863 9.275 1.00 90.31 172 TYR A C 1
ATOM 1364 O O . TYR A 1 172 ? -0.612 7.124 9.445 1.00 90.31 172 TYR A O 1
ATOM 1372 N N . ILE A 1 173 ? 1.098 5.653 9.494 1.00 90.06 173 ILE A N 1
ATOM 1373 C CA . ILE A 1 173 ? 0.292 4.485 9.839 1.00 90.06 173 ILE A CA 1
ATOM 1374 C C . ILE A 1 173 ? -0.295 4.626 11.243 1.00 90.06 173 ILE A C 1
ATOM 1376 O O . ILE A 1 173 ? -1.491 4.393 11.409 1.00 90.06 173 ILE A O 1
ATOM 1380 N N . SER A 1 174 ? 0.491 5.072 12.231 1.00 90.44 174 SER A N 1
ATOM 1381 C CA . SER A 1 174 ? -0.008 5.309 13.593 1.00 90.44 174 SER A CA 1
ATOM 1382 C C . SER A 1 174 ? -1.076 6.400 13.616 1.00 90.44 174 SER A C 1
ATOM 1384 O O . SER A 1 174 ? -2.171 6.162 14.112 1.00 90.44 174 SER A O 1
ATOM 1386 N N . CYS A 1 175 ? -0.813 7.559 12.998 1.00 93.88 175 CYS A N 1
ATOM 1387 C CA . CYS A 1 175 ? -1.778 8.660 12.924 1.00 93.88 175 CYS A CA 1
ATOM 1388 C C . CYS A 1 175 ? -3.098 8.208 12.292 1.00 93.88 175 CYS A C 1
ATOM 1390 O O . CYS A 1 175 ? -4.171 8.480 12.828 1.00 93.88 175 CYS A O 1
ATOM 1392 N N . SER A 1 176 ? -3.023 7.474 11.178 1.00 93.38 176 SER A N 1
ATOM 1393 C CA . SER A 1 176 ? -4.211 6.981 10.478 1.00 93.38 176 SER A CA 1
ATOM 1394 C C . SER A 1 176 ? -4.964 5.941 11.309 1.00 93.38 176 SER A C 1
ATOM 1396 O O . SER A 1 176 ? -6.190 5.987 11.385 1.00 93.38 176 SER A O 1
ATOM 1398 N N . LYS A 1 177 ? -4.246 5.032 11.977 1.00 92.88 177 LYS A N 1
ATOM 1399 C CA . LYS A 1 177 ? -4.828 4.019 12.861 1.00 92.88 177 LYS A CA 1
ATOM 1400 C C . LYS A 1 177 ? -5.550 4.659 14.050 1.00 92.88 177 LYS A C 1
ATOM 1402 O O . LYS A 1 177 ? -6.704 4.321 14.296 1.00 92.88 177 LYS A O 1
ATOM 1407 N N . ASP A 1 178 ? -4.917 5.603 14.741 1.00 93.06 178 ASP A N 1
ATOM 1408 C CA . ASP A 1 178 ? -5.480 6.271 15.923 1.00 93.06 178 ASP A CA 1
ATOM 1409 C C . ASP A 1 178 ? -6.685 7.150 15.555 1.00 93.06 178 ASP A C 1
ATOM 1411 O O . ASP A 1 178 ? -7.730 7.138 16.219 1.00 93.06 178 ASP A O 1
ATOM 1415 N N . LEU A 1 179 ? -6.580 7.873 14.435 1.00 94.69 179 LEU A N 1
ATOM 1416 C CA . LEU A 1 179 ? -7.678 8.647 13.866 1.00 94.69 179 LEU A CA 1
ATOM 1417 C C . LEU A 1 179 ? -8.901 7.761 13.605 1.00 94.69 179 LEU A C 1
ATOM 1419 O O . LEU A 1 179 ? -10.010 8.108 14.005 1.00 94.69 179 LEU A O 1
ATOM 1423 N N . ILE A 1 180 ? -8.717 6.620 12.949 1.00 95.00 180 ILE A N 1
ATOM 1424 C CA . ILE A 1 180 ? -9.827 5.739 12.577 1.00 95.00 180 ILE A CA 1
ATOM 1425 C C . ILE A 1 180 ? -10.366 4.965 13.777 1.00 95.00 180 ILE A C 1
ATOM 1427 O O . ILE A 1 180 ? -11.585 4.868 13.930 1.00 95.00 180 ILE A O 1
ATOM 1431 N N . GLY A 1 181 ? -9.494 4.532 14.687 1.00 94.00 181 GLY A N 1
ATOM 1432 C CA . GLY A 1 181 ? -9.885 3.945 15.967 1.00 94.00 181 GLY A CA 1
ATOM 1433 C C . GLY A 1 181 ? -10.818 4.852 16.767 1.00 94.00 181 GLY A C 1
ATOM 1434 O O . GLY A 1 181 ? -11.815 4.387 17.313 1.00 94.00 181 GLY A O 1
ATOM 1435 N N . SER A 1 182 ? -10.537 6.159 16.776 1.00 94.06 182 SER A N 1
ATOM 1436 C CA . SER A 1 182 ? -11.346 7.147 17.501 1.00 94.06 182 SER A CA 1
ATOM 1437 C C . SER A 1 182 ? -12.611 7.611 16.767 1.00 94.06 182 SER A C 1
ATOM 1439 O O . SER A 1 182 ? -13.552 8.065 17.418 1.00 94.06 182 SER A O 1
ATOM 1441 N N . LYS A 1 183 ? -12.649 7.557 15.426 1.00 94.75 183 LYS A N 1
ATOM 1442 C CA . LYS A 1 183 ? -13.771 8.088 14.623 1.00 94.75 183 LYS A CA 1
ATOM 1443 C C . LYS A 1 183 ? -14.729 7.034 14.084 1.00 94.75 183 LYS A C 1
ATOM 1445 O O . LYS A 1 183 ? -15.884 7.373 13.843 1.00 94.75 183 LYS A O 1
ATOM 1450 N N . CYS A 1 184 ? -14.262 5.808 13.888 1.00 92.00 184 CYS A N 1
ATOM 1451 C CA . CYS A 1 184 ? -15.039 4.725 13.301 1.00 92.00 184 CYS A CA 1
ATOM 1452 C C . CYS A 1 184 ? -15.239 3.589 14.308 1.00 92.00 184 CYS A C 1
ATOM 1454 O O . CYS A 1 184 ? -16.358 3.368 14.758 1.00 92.00 184 CYS A O 1
ATOM 1456 N N . SER A 1 185 ? -14.168 2.875 14.664 1.00 88.50 185 SER A N 1
ATOM 1457 C CA . SER A 1 185 ? -14.144 1.817 15.688 1.00 88.50 185 SER A CA 1
ATOM 1458 C C . SER A 1 185 ? -12.725 1.266 15.866 1.00 88.50 185 SER A C 1
ATOM 1460 O O . SER A 1 185 ? -11.901 1.370 14.953 1.00 88.50 185 SER A O 1
ATOM 1462 N N . GLY A 1 186 ? -12.451 0.598 16.991 1.00 83.44 186 GLY A N 1
ATOM 1463 C CA . GLY A 1 186 ? -11.183 -0.113 17.198 1.00 83.44 186 GLY A CA 1
ATOM 1464 C C . GLY A 1 186 ? -10.889 -1.160 16.113 1.00 83.44 186 GLY A C 1
ATOM 1465 O O . GLY A 1 186 ? -9.766 -1.229 15.618 1.00 83.44 186 GLY A O 1
ATOM 1466 N N . ASP A 1 187 ? -11.906 -1.896 15.666 1.00 86.38 187 ASP A N 1
ATOM 1467 C CA . ASP A 1 187 ? -11.766 -2.937 14.638 1.00 86.38 187 ASP A CA 1
ATOM 1468 C C . ASP A 1 187 ? -11.381 -2.347 13.272 1.00 86.38 187 ASP A C 1
ATOM 1470 O O . ASP A 1 187 ? -10.468 -2.834 12.599 1.00 86.38 187 ASP A O 1
ATOM 1474 N N . SER A 1 188 ? -11.981 -1.211 12.898 1.00 88.00 188 SER A N 1
ATOM 1475 C CA . SER A 1 188 ? -11.636 -0.499 11.658 1.00 88.00 188 SER A CA 1
ATOM 1476 C C . SER A 1 188 ? -10.196 0.030 11.636 1.00 88.00 188 SER A C 1
ATOM 1478 O O . SER A 1 188 ? -9.589 0.144 10.568 1.00 88.00 188 SER A O 1
ATOM 1480 N N . ALA A 1 189 ? -9.601 0.288 12.805 1.00 90.50 189 ALA A N 1
ATOM 1481 C CA . ALA A 1 189 ? -8.204 0.699 12.907 1.00 90.50 189 ALA A CA 1
ATOM 1482 C C . ALA A 1 189 ? -7.251 -0.411 12.425 1.00 90.50 189 ALA A C 1
ATOM 1484 O O . ALA A 1 189 ? -6.224 -0.129 11.802 1.00 90.50 189 ALA A O 1
ATOM 1485 N N . ASN A 1 190 ? -7.600 -1.680 12.663 1.00 89.81 190 ASN A N 1
ATOM 1486 C CA . ASN A 1 190 ? -6.819 -2.825 12.199 1.00 89.81 190 ASN A CA 1
ATOM 1487 C C . ASN A 1 190 ? -6.898 -3.005 10.673 1.00 89.81 190 ASN A C 1
ATOM 1489 O O . ASN A 1 190 ? -5.895 -3.341 10.041 1.00 89.81 190 ASN A O 1
ATOM 1493 N N . ILE A 1 191 ? -8.060 -2.727 10.073 1.00 91.25 191 ILE A N 1
ATOM 1494 C CA . ILE A 1 191 ? -8.233 -2.729 8.611 1.00 91.25 191 ILE A CA 1
ATOM 1495 C C . ILE A 1 191 ? -7.312 -1.697 7.963 1.00 91.25 191 ILE A C 1
ATOM 1497 O O . ILE A 1 191 ? -6.541 -2.029 7.060 1.00 91.25 191 ILE A O 1
ATOM 1501 N N . VAL A 1 192 ? -7.339 -0.461 8.465 1.00 91.06 192 VAL A N 1
ATOM 1502 C CA . VAL A 1 192 ? -6.498 0.628 7.952 1.00 91.06 192 VAL A CA 1
ATOM 1503 C C . VAL A 1 192 ? -5.024 0.306 8.124 1.00 91.06 192 VAL A C 1
ATOM 1505 O O . VAL A 1 192 ? -4.261 0.460 7.175 1.00 91.06 192 VAL A O 1
ATOM 1508 N N . TYR A 1 193 ? -4.627 -0.217 9.285 1.00 90.06 193 TYR A N 1
ATOM 1509 C CA . TYR A 1 193 ? -3.265 -0.690 9.501 1.00 90.06 193 TYR A CA 1
ATOM 1510 C C . TYR A 1 193 ? -2.845 -1.704 8.424 1.00 90.06 193 TYR A C 1
ATOM 1512 O O . TYR A 1 193 ? -1.881 -1.459 7.704 1.00 90.06 193 TYR A O 1
ATOM 1520 N N . LYS A 1 194 ? -3.594 -2.800 8.241 1.00 89.00 194 LYS A N 1
ATOM 1521 C CA . LYS A 1 194 ? -3.264 -3.842 7.252 1.00 89.00 194 LYS A CA 1
ATOM 1522 C C . LYS A 1 194 ? -3.147 -3.273 5.829 1.00 89.00 194 LYS A C 1
ATOM 1524 O O . LYS A 1 194 ? -2.171 -3.581 5.144 1.00 89.00 194 LYS A O 1
ATOM 1529 N N . VAL A 1 195 ? -4.087 -2.425 5.398 1.00 91.38 195 VAL A N 1
ATOM 1530 C CA . VAL A 1 195 ? -4.077 -1.809 4.055 1.00 91.38 195 VAL A CA 1
ATOM 1531 C C . VAL A 1 195 ? -2.871 -0.885 3.878 1.00 91.38 195 VAL A C 1
ATOM 1533 O O . VAL A 1 195 ? -2.126 -1.033 2.909 1.00 91.38 195 VAL A O 1
ATOM 1536 N N . LEU A 1 196 ? -2.630 0.036 4.818 1.00 90.38 196 LEU A N 1
ATOM 1537 C CA . LEU A 1 196 ? -1.529 0.997 4.716 1.00 90.38 196 LEU A CA 1
ATOM 1538 C C . LEU A 1 196 ? -0.157 0.321 4.776 1.00 90.38 196 LEU A C 1
ATOM 1540 O O . LEU A 1 196 ? 0.749 0.729 4.053 1.00 90.38 196 LEU A O 1
ATOM 1544 N N . MET A 1 197 ? -0.007 -0.740 5.574 1.00 85.75 197 MET A N 1
ATOM 1545 C CA . MET A 1 197 ? 1.224 -1.533 5.611 1.00 85.75 197 MET A CA 1
ATOM 1546 C C . MET A 1 197 ? 1.522 -2.167 4.246 1.00 85.75 197 MET A C 1
ATOM 1548 O O . MET A 1 197 ? 2.653 -2.101 3.776 1.00 85.75 197 MET A O 1
ATOM 1552 N N . LYS A 1 198 ? 0.517 -2.745 3.570 1.00 87.38 198 LYS A N 1
ATOM 1553 C CA . LYS A 1 198 ? 0.706 -3.314 2.221 1.00 87.38 198 LYS A CA 1
ATOM 1554 C C . LYS A 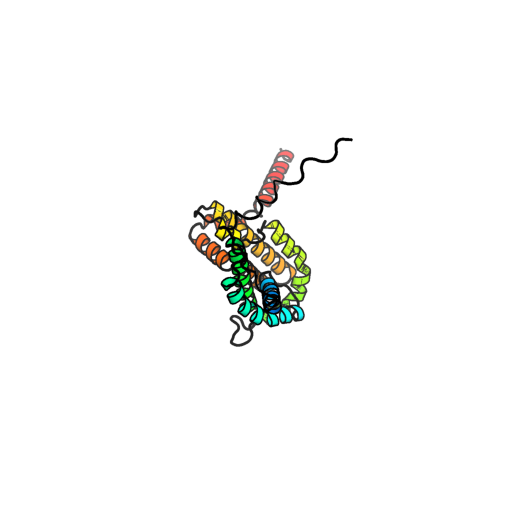1 198 ? 0.975 -2.240 1.167 1.00 87.38 198 LYS A C 1
ATOM 1556 O O . LYS A 1 198 ? 1.843 -2.440 0.321 1.00 87.38 198 LYS A O 1
ATOM 1561 N N . ALA A 1 199 ? 0.288 -1.103 1.255 1.00 88.06 199 ALA A N 1
ATOM 1562 C CA . ALA A 1 199 ? 0.486 0.037 0.360 1.00 88.06 199 ALA A CA 1
ATOM 1563 C C . ALA A 1 199 ? 1.860 0.708 0.522 1.00 88.06 199 ALA A C 1
ATOM 1565 O O . ALA A 1 199 ? 2.366 1.325 -0.410 1.00 88.06 199 ALA A O 1
ATOM 1566 N N . SER A 1 200 ? 2.472 0.604 1.702 1.00 84.50 200 SER A N 1
ATOM 1567 C CA . SER A 1 200 ? 3.784 1.204 1.970 1.00 84.50 200 SER A CA 1
ATOM 1568 C C . SER A 1 200 ? 4.941 0.406 1.357 1.00 84.50 200 SER A C 1
ATOM 1570 O O . SER A 1 200 ? 6.030 0.951 1.220 1.00 84.50 200 SER A O 1
ATOM 1572 N N . GLY A 1 201 ? 4.702 -0.841 0.937 1.00 83.19 201 GLY A N 1
ATOM 1573 C CA . GLY A 1 201 ? 5.723 -1.712 0.353 1.00 83.19 201 GLY A CA 1
ATOM 1574 C C . GLY A 1 201 ? 6.249 -2.751 1.340 1.00 83.19 201 GLY A C 1
ATOM 1575 O O . GLY A 1 201 ? 6.427 -2.484 2.531 1.00 83.19 201 GLY A O 1
ATOM 1576 N N . ARG A 1 202 ? 6.459 -3.978 0.851 1.00 73.00 202 ARG A N 1
ATOM 1577 C CA . ARG A 1 202 ? 6.943 -5.087 1.684 1.00 73.00 202 ARG A CA 1
ATOM 1578 C C . ARG A 1 202 ? 8.423 -4.921 1.998 1.00 73.00 202 ARG A C 1
ATOM 1580 O O . ARG A 1 202 ? 8.818 -5.196 3.121 1.00 73.00 202 ARG A O 1
ATOM 1587 N N . GLN A 1 203 ? 9.216 -4.468 1.034 1.00 75.69 203 GLN A N 1
ATOM 1588 C CA . GLN A 1 203 ? 10.644 -4.262 1.217 1.00 75.69 203 GLN A CA 1
ATOM 1589 C C . GLN A 1 203 ? 10.879 -3.148 2.232 1.00 75.69 203 GLN A C 1
ATOM 1591 O O . GLN A 1 203 ? 11.747 -3.284 3.085 1.00 75.69 203 GLN A O 1
ATOM 1596 N N . LEU A 1 204 ? 10.056 -2.096 2.196 1.00 79.38 204 LEU A N 1
ATOM 1597 C CA . LEU A 1 204 ? 10.072 -1.066 3.228 1.00 79.38 204 LEU A CA 1
ATOM 1598 C C . LEU A 1 204 ? 9.69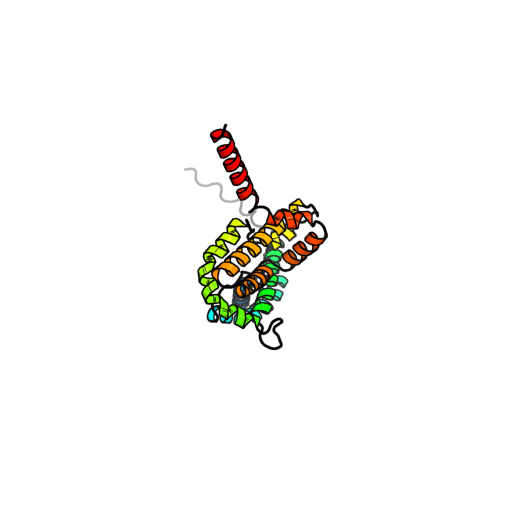7 -1.622 4.606 1.00 79.38 204 LEU A C 1
ATOM 1600 O O . LEU A 1 204 ? 10.353 -1.291 5.586 1.00 79.38 204 LEU A O 1
ATOM 1604 N N . TYR A 1 205 ? 8.669 -2.469 4.696 1.00 77.25 205 TYR A N 1
ATOM 1605 C CA . TYR A 1 205 ? 8.300 -3.100 5.963 1.00 77.25 205 TYR A CA 1
ATOM 1606 C C . TYR A 1 205 ? 9.418 -3.975 6.528 1.00 77.25 205 TYR A C 1
ATOM 1608 O O . TYR A 1 205 ? 9.815 -3.750 7.666 1.00 77.25 205 TYR A O 1
ATOM 1616 N N . ASP A 1 206 ? 9.928 -4.917 5.730 1.00 76.00 206 ASP A N 1
ATOM 1617 C CA . ASP A 1 206 ? 10.982 -5.855 6.127 1.00 76.00 206 ASP A CA 1
ATOM 1618 C C . ASP A 1 206 ? 12.237 -5.069 6.563 1.00 76.00 206 ASP A C 1
ATOM 1620 O O . ASP A 1 206 ? 12.794 -5.303 7.636 1.00 76.00 206 ASP A O 1
ATOM 1624 N N . PHE A 1 207 ? 12.597 -4.033 5.794 1.00 77.44 207 PHE A N 1
ATOM 1625 C CA . PHE A 1 207 ? 13.657 -3.091 6.145 1.00 77.44 207 PHE A CA 1
ATOM 1626 C C . PHE A 1 207 ? 13.392 -2.393 7.484 1.00 77.44 207 PHE A C 1
ATOM 1628 O O . PHE A 1 207 ? 14.285 -2.301 8.328 1.00 77.44 207 PHE A O 1
ATOM 1635 N N . CYS A 1 208 ? 12.167 -1.916 7.709 1.00 77.25 208 CYS A N 1
ATOM 1636 C CA . CYS A 1 208 ? 11.844 -1.213 8.938 1.00 77.25 208 CYS A CA 1
ATOM 1637 C C . CYS A 1 208 ? 11.773 -2.127 10.172 1.00 77.25 208 CYS A C 1
ATOM 1639 O O . CYS A 1 208 ? 12.077 -1.681 11.276 1.00 77.25 208 CYS A O 1
ATOM 1641 N N . THR A 1 209 ? 11.411 -3.402 10.007 1.00 72.75 209 THR A N 1
ATOM 1642 C CA . THR A 1 209 ? 11.363 -4.380 11.103 1.00 72.75 209 THR A CA 1
ATOM 1643 C C . THR A 1 209 ? 12.731 -4.927 11.478 1.00 72.75 209 THR A C 1
ATOM 1645 O O . THR A 1 209 ? 13.025 -5.054 12.666 1.00 72.75 209 THR A O 1
ATOM 1648 N N . ASP A 1 210 ? 13.587 -5.214 10.495 1.00 67.19 210 ASP A N 1
ATOM 1649 C CA . ASP A 1 210 ? 14.941 -5.715 10.758 1.00 67.19 210 ASP A CA 1
ATOM 1650 C C . ASP A 1 210 ? 15.755 -4.683 11.544 1.00 67.19 210 ASP A C 1
ATOM 1652 O O . ASP A 1 210 ? 16.532 -5.012 12.446 1.00 67.19 210 ASP A O 1
ATOM 1656 N N . VAL A 1 211 ? 15.526 -3.403 11.263 1.00 59.09 211 VAL A N 1
ATOM 1657 C CA . VAL A 1 211 ? 16.220 -2.330 11.958 1.00 59.09 211 VAL A CA 1
ATOM 1658 C C . VAL A 1 211 ? 15.685 -2.084 13.368 1.00 59.09 211 VAL A C 1
ATOM 1660 O O . VAL A 1 211 ? 16.490 -1.773 14.238 1.00 59.09 211 VAL A O 1
ATOM 1663 N N . ASP A 1 212 ? 14.398 -2.285 13.658 1.00 61.03 212 ASP A N 1
ATOM 1664 C CA . ASP A 1 212 ? 13.889 -2.196 15.040 1.00 61.03 212 ASP A CA 1
ATOM 1665 C C . ASP A 1 212 ? 14.651 -3.153 15.984 1.00 61.03 212 ASP A C 1
ATOM 1667 O O . ASP A 1 212 ? 14.976 -2.813 17.121 1.00 61.03 212 ASP A O 1
ATOM 1671 N N . SER A 1 213 ? 15.061 -4.317 15.463 1.00 62.03 213 SER A N 1
ATOM 1672 C CA . SER A 1 213 ? 15.911 -5.268 16.190 1.00 62.03 213 SER A CA 1
ATOM 1673 C C . SER A 1 213 ? 17.379 -4.827 16.334 1.00 62.03 213 SER A C 1
ATOM 1675 O O . SER A 1 213 ? 18.041 -5.199 17.303 1.00 62.03 213 SER A O 1
ATOM 1677 N N . THR A 1 214 ? 17.888 -4.016 15.399 1.00 61.38 214 THR A N 1
ATOM 1678 C CA . THR A 1 214 ? 19.296 -3.576 15.343 1.00 61.38 214 THR A CA 1
ATOM 1679 C C . THR A 1 214 ? 19.523 -2.243 16.070 1.00 61.38 214 THR A C 1
ATOM 1681 O O . THR A 1 214 ? 20.559 -2.049 16.704 1.00 61.38 214 THR A O 1
ATOM 1684 N N . PHE A 1 215 ? 18.549 -1.331 16.016 1.00 59.03 215 PHE A N 1
ATOM 1685 C CA . PHE A 1 215 ? 18.585 0.013 16.599 1.00 59.03 215 PHE A CA 1
ATOM 1686 C C . PHE A 1 215 ? 17.265 0.337 17.341 1.00 59.03 215 PHE A C 1
ATOM 1688 O O . PHE A 1 215 ? 16.473 1.165 16.876 1.00 59.03 215 PHE A O 1
ATOM 1695 N N . PRO A 1 216 ? 17.029 -0.250 18.533 1.00 60.19 216 PRO A N 1
ATOM 1696 C CA . PRO A 1 216 ? 15.779 -0.080 19.294 1.00 60.19 216 PRO A CA 1
ATOM 1697 C C . PRO A 1 216 ? 15.520 1.363 19.769 1.00 60.19 216 PRO A C 1
ATOM 1699 O O . PRO A 1 216 ? 14.398 1.750 20.098 1.00 60.19 216 PRO A O 1
ATOM 1702 N N . SER A 1 217 ? 16.567 2.193 19.824 1.00 57.34 217 SER A N 1
ATOM 1703 C CA . SER A 1 217 ? 16.468 3.621 20.149 1.00 57.34 217 SER A CA 1
ATOM 1704 C C . SER A 1 217 ? 15.729 4.425 19.079 1.00 57.34 217 SER A C 1
ATOM 1706 O O . SER A 1 217 ? 15.193 5.496 19.366 1.00 57.34 217 SER A O 1
ATOM 1708 N N . VAL A 1 218 ? 15.679 3.931 17.839 1.00 60.28 218 VAL A N 1
ATOM 1709 C CA . VAL A 1 218 ? 15.053 4.676 16.748 1.00 60.28 218 VAL A CA 1
ATOM 1710 C C . VAL A 1 218 ? 13.549 4.429 16.671 1.00 60.28 218 VAL A C 1
ATOM 1712 O O . VAL A 1 218 ? 12.786 5.350 16.382 1.00 60.28 218 VAL A O 1
ATOM 1715 N N . SER A 1 219 ? 13.068 3.231 17.003 1.00 58.19 219 SER A N 1
ATOM 1716 C CA . SER A 1 219 ? 11.621 3.006 17.105 1.00 58.19 219 SER A CA 1
ATOM 1717 C C . SER A 1 219 ? 10.988 3.858 18.204 1.00 58.19 219 SER A C 1
ATOM 1719 O O . SER A 1 219 ? 9.903 4.410 18.011 1.00 58.19 219 SER A O 1
ATOM 1721 N N . THR A 1 220 ? 11.706 4.080 19.308 1.00 60.75 220 THR A N 1
ATOM 1722 C CA . THR A 1 220 ? 11.305 5.024 20.363 1.00 60.75 220 THR A CA 1
ATOM 1723 C C . THR A 1 220 ? 11.381 6.492 19.924 1.00 60.75 220 THR A C 1
ATOM 1725 O O . THR A 1 220 ? 10.533 7.290 20.339 1.00 60.75 220 THR A O 1
ATOM 1728 N N . SER A 1 221 ? 12.321 6.863 19.045 1.00 61.69 221 SER A N 1
ATOM 1729 C CA . SER A 1 221 ? 12.461 8.237 18.532 1.00 61.69 221 SER A CA 1
ATOM 1730 C C . SER A 1 221 ? 11.424 8.608 17.457 1.00 61.69 221 SER A C 1
ATOM 1732 O O . SER A 1 221 ? 11.031 9.774 17.340 1.00 61.69 221 SER A O 1
ATOM 1734 N N . CYS A 1 222 ? 10.891 7.632 16.711 1.00 67.81 222 CYS A N 1
ATOM 1735 C CA . CYS A 1 222 ? 9.815 7.884 15.749 1.00 67.81 222 CYS A CA 1
ATOM 1736 C C . CYS A 1 222 ? 8.497 8.316 16.426 1.00 67.81 222 CYS A C 1
ATOM 1738 O O . CYS A 1 222 ? 7.717 9.056 15.822 1.00 67.81 222 CYS A O 1
ATOM 1740 N N . VAL A 1 223 ? 8.249 7.896 17.672 1.00 57.38 223 VAL A N 1
ATOM 1741 C CA . VAL A 1 223 ? 6.994 8.145 18.413 1.00 57.38 223 VAL A CA 1
ATOM 1742 C C . VAL A 1 223 ? 6.999 9.503 19.143 1.00 57.38 223 VAL A C 1
ATOM 1744 O O . VAL A 1 223 ? 5.946 10.055 19.463 1.00 57.38 223 VAL A O 1
ATOM 1747 N N . SER A 1 224 ? 8.165 10.120 19.357 1.00 49.59 224 SER A N 1
ATOM 1748 C CA . SER A 1 224 ? 8.326 11.201 20.348 1.00 49.59 224 SER A CA 1
ATOM 1749 C C . SER A 1 224 ? 7.908 12.607 19.886 1.00 49.59 224 SER A C 1
ATOM 1751 O O . SER A 1 224 ? 7.883 13.536 20.693 1.00 49.59 224 SER A O 1
ATOM 1753 N N . SER A 1 225 ? 7.506 12.822 18.627 1.00 42.72 225 SER A N 1
ATOM 1754 C CA . SER A 1 225 ? 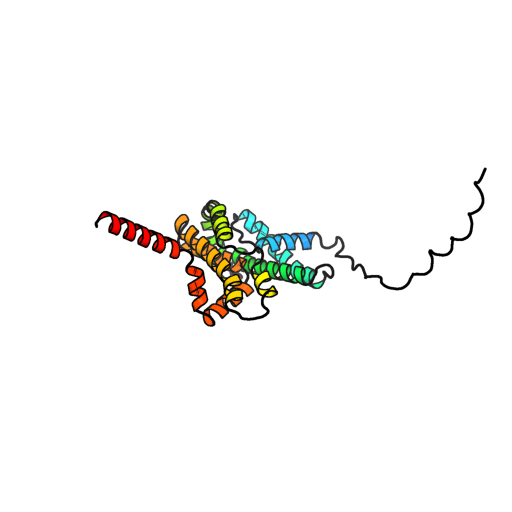7.187 14.182 18.146 1.00 42.72 225 SER A CA 1
ATOM 1755 C C . SER A 1 225 ? 5.832 14.752 18.605 1.00 42.72 225 SER A C 1
ATOM 1757 O O . SER A 1 225 ? 5.548 15.909 18.308 1.00 42.72 225 SER A O 1
ATOM 1759 N N . ALA A 1 226 ? 5.012 13.992 19.342 1.00 40.75 226 ALA A N 1
ATOM 1760 C CA . ALA A 1 226 ? 3.754 14.484 19.924 1.00 40.75 226 ALA A CA 1
ATOM 1761 C C . ALA A 1 226 ? 3.847 14.830 21.427 1.00 40.75 226 ALA A C 1
ATOM 1763 O O . ALA A 1 226 ? 3.007 15.566 21.938 1.00 40.75 226 ALA A O 1
ATOM 1764 N N . GLN A 1 227 ? 4.872 14.353 22.145 1.00 42.38 227 GLN A N 1
ATOM 1765 C CA . GLN A 1 227 ? 4.973 14.539 23.601 1.00 42.38 227 GLN A CA 1
ATOM 1766 C C . GLN A 1 227 ? 5.739 15.802 24.017 1.00 42.38 227 GLN A C 1
ATOM 1768 O O . GLN A 1 227 ? 5.459 16.354 25.078 1.00 42.38 227 GLN A O 1
ATOM 1773 N N . HIS A 1 228 ? 6.631 16.339 23.180 1.00 41.28 228 HIS A N 1
ATOM 1774 C CA . HIS A 1 228 ? 7.406 17.532 23.553 1.00 41.28 228 HIS A CA 1
ATOM 1775 C C . HIS A 1 228 ? 6.582 18.827 23.635 1.00 41.28 228 HIS A C 1
ATOM 1777 O O . HIS A 1 228 ? 6.973 19.743 24.351 1.00 41.28 228 HIS A O 1
ATOM 1783 N N . ILE A 1 229 ? 5.417 18.902 22.981 1.00 47.53 229 ILE A N 1
ATOM 1784 C CA . ILE A 1 229 ? 4.560 20.095 23.063 1.00 47.53 229 ILE A CA 1
ATOM 1785 C C . ILE A 1 229 ? 3.879 20.176 24.440 1.00 47.53 229 ILE A C 1
ATOM 1787 O O . ILE A 1 229 ? 3.794 21.254 25.018 1.00 47.53 229 ILE A O 1
ATOM 1791 N N . VAL A 1 230 ? 3.475 19.045 25.028 1.00 48.84 230 VAL A N 1
ATOM 1792 C CA . VAL A 1 230 ? 2.750 19.032 26.314 1.00 48.84 230 VAL A CA 1
ATOM 1793 C C . VAL A 1 230 ? 3.665 19.404 27.488 1.00 48.84 230 VAL A C 1
ATOM 1795 O O . VAL A 1 230 ? 3.255 20.153 28.376 1.00 48.84 230 VAL A O 1
ATOM 1798 N N . TYR A 1 231 ? 4.928 18.963 27.470 1.00 49.38 231 TYR A N 1
ATOM 1799 C CA . TYR A 1 231 ? 5.882 19.287 28.537 1.00 49.38 231 TYR A CA 1
ATOM 1800 C C . TYR A 1 231 ? 6.331 20.755 28.523 1.00 49.38 231 TYR A C 1
ATOM 1802 O O . TYR A 1 231 ? 6.495 21.343 29.592 1.00 49.38 231 TYR A O 1
ATOM 1810 N N . SER A 1 232 ? 6.461 21.389 27.351 1.00 52.59 232 SER A N 1
ATOM 1811 C CA . SER A 1 232 ? 6.818 22.813 27.281 1.00 52.59 232 SER A CA 1
ATOM 1812 C C . SER A 1 232 ? 5.718 23.731 27.824 1.00 52.59 232 SER A C 1
ATOM 1814 O O . SER A 1 232 ? 6.034 24.702 28.508 1.00 52.59 232 SER A O 1
ATOM 1816 N N . PHE A 1 233 ? 4.434 23.416 27.611 1.00 56.28 233 PHE A N 1
ATOM 1817 C CA . PHE A 1 233 ? 3.339 24.214 28.183 1.00 56.28 233 PHE A CA 1
ATOM 1818 C C . PHE A 1 233 ? 3.209 24.044 29.704 1.00 56.28 233 PHE A C 1
ATOM 1820 O O . PHE A 1 233 ? 2.956 25.024 30.402 1.00 56.28 233 PHE A O 1
ATOM 1827 N N . ALA A 1 234 ? 3.443 22.841 30.238 1.00 59.47 234 ALA A N 1
ATOM 1828 C CA . ALA A 1 234 ? 3.384 22.597 31.681 1.00 59.47 234 ALA A CA 1
ATOM 1829 C C . ALA A 1 234 ? 4.473 23.366 32.455 1.00 59.47 234 ALA A C 1
ATOM 1831 O O . ALA A 1 234 ? 4.193 23.936 33.509 1.00 59.47 234 ALA A O 1
ATOM 1832 N N . VAL A 1 235 ? 5.693 23.443 31.910 1.00 65.75 235 VAL A N 1
ATOM 1833 C CA . VAL A 1 235 ? 6.799 24.200 32.526 1.00 65.75 235 VAL A CA 1
ATOM 1834 C C . VAL A 1 235 ? 6.529 25.707 32.497 1.00 65.75 235 VAL A C 1
ATOM 1836 O O . VAL A 1 235 ? 6.778 26.388 33.487 1.00 65.75 235 VAL A O 1
ATOM 1839 N N . ILE A 1 236 ? 5.958 26.236 31.410 1.00 67.94 236 ILE A N 1
ATOM 1840 C CA . ILE A 1 236 ? 5.619 27.665 31.313 1.00 67.94 236 ILE A CA 1
ATOM 1841 C C . ILE A 1 236 ? 4.498 28.033 32.298 1.00 67.94 236 ILE A C 1
ATOM 1843 O O . ILE A 1 236 ? 4.609 29.045 32.985 1.00 67.94 236 ILE A O 1
ATOM 1847 N N . ILE A 1 237 ? 3.457 27.204 32.437 1.00 69.38 237 ILE A N 1
ATOM 1848 C CA . ILE A 1 237 ? 2.372 27.445 33.407 1.00 69.38 237 ILE A CA 1
ATOM 1849 C C . ILE A 1 237 ? 2.894 27.373 34.850 1.00 69.38 237 ILE A C 1
ATOM 1851 O O . ILE A 1 237 ? 2.536 28.218 35.669 1.00 69.38 237 ILE A O 1
ATOM 1855 N N . ALA A 1 238 ? 3.777 26.417 35.158 1.00 67.88 238 ALA A N 1
ATOM 1856 C CA . ALA A 1 238 ? 4.392 26.307 36.480 1.00 67.88 238 ALA A CA 1
ATOM 1857 C C . ALA A 1 238 ? 5.263 27.529 36.822 1.00 67.88 238 ALA A C 1
ATOM 1859 O O . ALA A 1 238 ? 5.211 28.020 37.948 1.00 67.88 238 ALA A O 1
ATOM 1860 N N . LEU A 1 239 ? 6.009 28.065 35.849 1.00 67.06 239 LEU A N 1
ATOM 1861 C CA . LEU A 1 239 ? 6.821 29.272 36.033 1.00 67.06 239 LEU A CA 1
ATOM 1862 C C . LEU A 1 239 ? 5.968 30.540 36.193 1.00 67.06 239 LEU A C 1
ATOM 1864 O O . LEU A 1 239 ? 6.309 31.384 37.016 1.00 67.06 239 LEU A O 1
ATOM 1868 N N . TYR A 1 240 ? 4.845 30.655 35.476 1.00 69.69 240 TYR A N 1
ATOM 1869 C CA . TYR A 1 240 ? 3.892 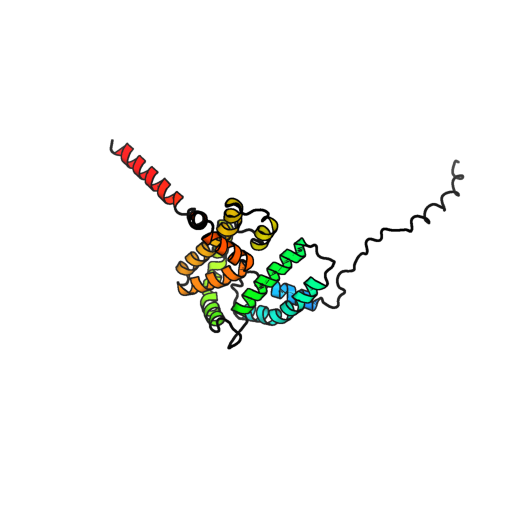31.761 35.651 1.00 69.69 240 TYR A CA 1
ATOM 1870 C C . TYR A 1 240 ? 3.187 31.732 37.012 1.00 69.69 240 TYR A C 1
ATOM 1872 O O . TYR A 1 240 ? 2.942 32.783 37.596 1.00 69.69 240 TYR A O 1
ATOM 1880 N N . PHE A 1 241 ? 2.870 30.547 37.539 1.00 67.00 241 PHE A N 1
ATOM 1881 C CA . PHE A 1 241 ? 2.301 30.426 38.884 1.00 67.00 241 PHE A CA 1
ATOM 1882 C C . PHE A 1 241 ? 3.316 30.786 39.976 1.00 67.00 241 PHE A C 1
ATOM 1884 O O . PHE A 1 241 ? 2.939 31.379 40.984 1.00 67.00 241 PHE A O 1
ATOM 1891 N N . PHE A 1 242 ? 4.599 30.470 39.778 1.00 63.75 242 PHE A N 1
ATOM 1892 C CA . PHE A 1 242 ? 5.643 30.749 40.766 1.00 63.75 242 PHE A CA 1
ATOM 1893 C C . PHE A 1 242 ? 5.991 32.242 40.873 1.00 63.75 242 PHE A C 1
ATOM 1895 O O . PHE A 1 242 ? 6.295 32.709 41.964 1.00 63.75 242 PHE A O 1
ATOM 1902 N N . THR A 1 243 ? 5.905 33.003 39.776 1.00 65.75 243 THR A N 1
ATOM 1903 C CA . THR A 1 243 ? 6.159 34.458 39.760 1.00 65.75 243 THR A CA 1
ATOM 1904 C C . THR A 1 243 ? 4.975 35.312 40.210 1.00 65.75 243 THR A C 1
ATOM 1906 O O . THR A 1 243 ? 5.143 36.506 40.425 1.00 65.75 243 THR A O 1
ATOM 1909 N N . PHE A 1 244 ? 3.775 34.738 40.326 1.00 58.94 244 PHE A N 1
ATOM 1910 C CA . PHE A 1 244 ? 2.590 35.443 40.832 1.00 58.94 244 PHE A CA 1
ATOM 1911 C C . PHE A 1 244 ? 2.321 35.191 42.324 1.00 58.94 244 PHE A C 1
ATOM 1913 O O . PHE A 1 244 ? 1.522 35.905 42.927 1.00 58.94 244 PHE A O 1
ATOM 1920 N N . LEU A 1 245 ? 2.948 34.166 42.911 1.00 50.94 245 LEU A N 1
ATOM 1921 C CA . LEU A 1 245 ? 2.788 33.774 44.319 1.00 50.94 245 LEU A CA 1
ATOM 1922 C C . LEU A 1 245 ? 3.944 34.225 45.231 1.00 50.94 245 LEU A C 1
ATOM 1924 O O . LEU A 1 245 ? 3.827 34.080 46.448 1.00 50.94 245 LEU A O 1
ATOM 1928 N N . PHE A 1 246 ? 5.015 34.784 44.664 1.00 47.81 246 PHE A N 1
ATOM 1929 C CA . PHE A 1 246 ? 6.153 35.396 45.357 1.00 47.81 246 PHE A CA 1
ATOM 1930 C C . PHE A 1 246 ? 6.487 36.740 44.716 1.00 47.81 246 PHE A C 1
ATOM 1932 O O . PHE A 1 246 ? 6.871 37.659 45.473 1.00 47.81 246 PHE A O 1
#